Protein AF-A0A6P2SW91-F1 (afdb_monomer)

Organism: NCBI:txid2015348

Radius of gyration: 23.49 Å; Cα contacts (8 Å, |Δi|>4): 412; chains: 1; bounding box: 68×50×59 Å

Mean predicted aligned error: 17.26 Å

pLDDT: mean 72.97, std 18.3, range [27.23, 93.5]

Structure (mmCIF, N/CA/C/O backbone):
data_AF-A0A6P2SW91-F1
#
_entry.id   AF-A0A6P2SW91-F1
#
loop_
_atom_site.group_PDB
_atom_site.id
_atom_site.type_symbol
_atom_site.label_atom_id
_atom_site.label_alt_id
_atom_site.label_comp_id
_atom_site.label_asym_id
_atom_site.label_entity_id
_atom_site.label_seq_id
_atom_site.pdbx_PDB_ins_code
_atom_site.Cartn_x
_atom_site.Cartn_y
_atom_site.Cartn_z
_atom_site.occupancy
_atom_site.B_iso_or_equiv
_atom_site.auth_seq_id
_atom_site.auth_comp_id
_atom_site.auth_asym_id
_atom_site.auth_atom_id
_atom_site.pdbx_PDB_model_num
ATOM 1 N N . MET A 1 1 ? -42.678 -14.275 6.072 1.00 36.56 1 MET A N 1
ATOM 2 C CA . MET A 1 1 ? -41.296 -14.450 6.562 1.00 36.56 1 MET A CA 1
ATOM 3 C C . MET A 1 1 ? -40.384 -14.334 5.355 1.00 36.56 1 MET A C 1
ATOM 5 O O . MET A 1 1 ? -40.221 -15.310 4.640 1.00 36.56 1 MET A O 1
ATOM 9 N N . SER A 1 2 ? -39.896 -13.128 5.069 1.00 31.86 2 SER A N 1
ATOM 10 C CA . SER A 1 2 ? -38.911 -12.910 4.008 1.00 31.86 2 SER A CA 1
ATOM 11 C C . SER A 1 2 ? -37.559 -12.765 4.680 1.00 31.86 2 SER A C 1
ATOM 13 O O . SER A 1 2 ? -37.344 -11.809 5.422 1.00 31.86 2 SER A O 1
ATOM 15 N N . GLN A 1 3 ? -36.685 -13.748 4.481 1.00 30.50 3 GLN A N 1
ATOM 16 C CA . GLN A 1 3 ? -35.280 -13.603 4.824 1.00 30.50 3 GLN A CA 1
ATOM 17 C C . GLN A 1 3 ? -34.679 -12.602 3.836 1.00 30.50 3 GLN A C 1
ATOM 19 O O . GLN A 1 3 ? -34.514 -12.907 2.658 1.00 30.50 3 GLN A O 1
ATOM 24 N N . SER A 1 4 ? -34.403 -11.388 4.312 1.00 29.39 4 SER A N 1
ATOM 25 C CA . SER A 1 4 ? -33.481 -10.483 3.636 1.00 29.39 4 SER A CA 1
ATOM 26 C C . SER A 1 4 ? -32.100 -11.120 3.690 1.00 29.39 4 SER A C 1
ATOM 28 O O . SER A 1 4 ? -31.481 -11.177 4.751 1.00 29.39 4 SER A O 1
ATOM 30 N N . SER A 1 5 ? -31.621 -11.611 2.552 1.00 32.12 5 SER A N 1
ATOM 31 C CA . SER A 1 5 ? -30.209 -11.907 2.356 1.00 32.12 5 SER A CA 1
ATOM 32 C C . SER A 1 5 ? -29.442 -10.588 2.434 1.00 32.12 5 SER A C 1
ATOM 34 O O . SER A 1 5 ? -29.395 -9.822 1.470 1.00 32.12 5 SER A O 1
ATOM 36 N N . VAL A 1 6 ? -28.887 -10.300 3.609 1.00 30.97 6 VAL A N 1
ATOM 37 C CA . VAL A 1 6 ? -27.869 -9.268 3.780 1.00 30.97 6 VAL A CA 1
ATOM 38 C C . VAL A 1 6 ? -26.680 -9.696 2.925 1.00 30.97 6 VAL A C 1
ATOM 40 O O . VAL A 1 6 ? -26.001 -10.673 3.230 1.00 30.97 6 VAL A O 1
ATOM 43 N N . VAL A 1 7 ? -26.466 -9.007 1.808 1.00 27.94 7 VAL A N 1
ATOM 44 C CA . VAL A 1 7 ? -25.229 -9.129 1.037 1.00 27.94 7 VAL A CA 1
ATOM 45 C C . VAL A 1 7 ? -24.134 -8.513 1.903 1.00 27.94 7 VAL A C 1
ATOM 47 O O . VAL A 1 7 ? -24.034 -7.291 2.001 1.00 27.94 7 VAL A O 1
ATOM 50 N N . SER A 1 8 ? -23.364 -9.363 2.584 1.00 32.34 8 SER A N 1
ATOM 51 C CA . SER A 1 8 ? -22.158 -8.965 3.312 1.00 32.34 8 SER A CA 1
ATOM 52 C C . SER A 1 8 ? -21.237 -8.231 2.334 1.00 32.34 8 SER A C 1
ATOM 54 O O . SER A 1 8 ? -20.830 -8.806 1.320 1.00 32.34 8 SER A O 1
ATOM 56 N N . ARG A 1 9 ? -20.974 -6.939 2.573 1.00 38.91 9 ARG A N 1
ATOM 57 C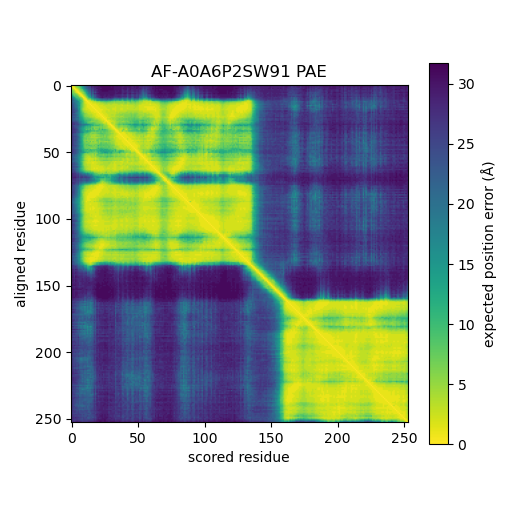 CA . ARG A 1 9 ? -19.982 -6.168 1.810 1.00 38.91 9 ARG A CA 1
ATOM 58 C C . ARG A 1 9 ? -18.636 -6.855 2.034 1.00 38.91 9 ARG A C 1
ATOM 60 O O . ARG A 1 9 ? -18.181 -6.913 3.164 1.00 38.91 9 ARG A O 1
ATOM 67 N N . ARG A 1 10 ? -18.089 -7.463 0.981 1.00 44.56 10 ARG A N 1
ATOM 68 C CA . ARG A 1 10 ? -16.881 -8.294 1.037 1.00 44.56 10 ARG A CA 1
ATOM 69 C C . ARG A 1 10 ? -15.698 -7.460 1.527 1.00 44.56 10 ARG A C 1
ATOM 71 O O . ARG A 1 10 ? -15.353 -6.477 0.877 1.00 44.56 10 ARG A O 1
ATOM 78 N N . ASP A 1 11 ? -15.100 -7.882 2.631 1.00 52.16 11 ASP A N 1
ATOM 79 C CA . ASP A 1 11 ? -13.834 -7.375 3.145 1.00 52.16 11 ASP A CA 1
ATOM 80 C C . ASP A 1 11 ? -12.739 -7.616 2.091 1.00 52.16 11 ASP A C 1
ATOM 82 O O . ASP A 1 11 ? -12.339 -8.752 1.836 1.00 52.16 11 ASP A O 1
ATOM 86 N N . VAL A 1 12 ? -12.312 -6.561 1.392 1.00 56.81 12 VAL A N 1
ATOM 87 C CA . VAL A 1 12 ? -11.097 -6.601 0.569 1.00 56.81 12 VAL A CA 1
ATOM 88 C C . VAL A 1 12 ? -9.896 -6.470 1.500 1.00 56.81 12 VAL A C 1
ATOM 90 O O . VAL A 1 12 ? -9.815 -5.521 2.276 1.00 56.81 12 VAL A O 1
ATOM 93 N N . VAL A 1 13 ? -8.976 -7.429 1.439 1.00 62.78 13 VAL A N 1
ATOM 94 C CA . VAL A 1 13 ? -7.758 -7.474 2.259 1.00 62.78 13 VAL A CA 1
ATOM 95 C C . VAL A 1 13 ? -6.522 -7.542 1.351 1.00 62.78 13 VAL A C 1
ATOM 97 O O . VAL A 1 13 ? -6.637 -7.961 0.193 1.00 62.78 13 VAL A O 1
ATOM 100 N N . PRO A 1 14 ? -5.353 -7.072 1.813 1.00 73.19 14 PRO A N 1
ATOM 101 C CA . PRO A 1 14 ? -4.150 -7.068 0.995 1.00 73.19 14 PRO A CA 1
ATOM 102 C C . PRO A 1 14 ? -3.499 -8.457 0.915 1.00 73.19 14 PRO A C 1
ATOM 104 O O . PRO A 1 14 ? -3.412 -9.187 1.903 1.00 73.19 14 PRO A O 1
ATOM 107 N N . PHE A 1 15 ? -2.984 -8.787 -0.265 1.00 78.56 15 PHE A N 1
ATOM 108 C CA . PHE A 1 15 ? -2.173 -9.971 -0.543 1.00 78.56 15 PHE A CA 1
ATOM 109 C C . PHE A 1 15 ? -0.881 -9.550 -1.236 1.00 78.56 15 PHE A C 1
ATOM 111 O O . PHE A 1 15 ? -0.885 -8.641 -2.066 1.00 78.56 15 PHE A O 1
ATOM 118 N N . ASN A 1 16 ? 0.218 -10.227 -0.930 1.00 84.12 16 ASN A N 1
ATOM 119 C CA . ASN A 1 16 ? 1.417 -10.189 -1.753 1.00 84.12 16 ASN A CA 1
ATOM 120 C C . ASN A 1 16 ? 1.229 -11.215 -2.877 1.00 84.12 16 ASN A C 1
ATOM 122 O O . ASN A 1 16 ? 1.072 -12.404 -2.605 1.00 84.12 16 ASN A O 1
ATOM 126 N N . VAL A 1 17 ? 1.191 -10.745 -4.120 1.00 88.25 17 VAL A N 1
ATOM 127 C CA . VAL A 1 17 ? 1.009 -11.566 -5.321 1.00 88.25 17 VAL A CA 1
ATOM 128 C C . VAL A 1 17 ? 2.295 -11.511 -6.131 1.00 88.25 17 VAL A C 1
ATOM 130 O O . VAL A 1 17 ? 2.709 -10.433 -6.565 1.00 88.25 17 VAL A O 1
ATOM 133 N N . THR A 1 18 ? 2.925 -12.662 -6.336 1.00 93.50 18 THR A N 1
ATOM 134 C CA . THR A 1 18 ? 4.135 -12.782 -7.151 1.00 93.50 18 THR A CA 1
ATOM 135 C C . THR A 1 18 ? 3.757 -13.137 -8.576 1.00 93.50 18 THR A C 1
ATOM 137 O O . THR A 1 18 ? 3.103 -14.148 -8.833 1.00 93.50 18 THR A O 1
ATOM 140 N N . PHE A 1 19 ? 4.180 -12.277 -9.496 1.00 92.38 19 PHE A N 1
ATOM 141 C CA . PHE A 1 19 ? 4.089 -12.478 -10.930 1.00 92.38 19 PHE A CA 1
ATOM 142 C C . PHE A 1 19 ? 5.449 -12.923 -11.445 1.00 92.38 19 PHE A C 1
ATOM 144 O O . PHE A 1 19 ? 6.454 -12.273 -11.168 1.00 92.38 19 PHE A O 1
ATOM 151 N N . GLU A 1 20 ? 5.468 -13.995 -12.220 1.00 93.50 20 GLU A N 1
ATOM 152 C CA . GLU A 1 20 ? 6.657 -14.515 -12.883 1.00 93.50 20 GLU A CA 1
ATOM 153 C C . GLU A 1 20 ? 6.501 -14.390 -14.397 1.00 93.50 20 GLU A C 1
ATOM 155 O O . GLU A 1 20 ? 5.422 -14.653 -14.937 1.00 93.50 20 GLU A O 1
ATOM 160 N N . ALA A 1 21 ? 7.575 -14.007 -15.078 1.00 92.69 21 ALA A N 1
ATOM 161 C CA . ALA A 1 21 ? 7.712 -14.123 -16.522 1.00 92.69 21 ALA A CA 1
ATOM 162 C C . ALA A 1 21 ? 9.070 -14.719 -16.887 1.00 92.69 21 ALA A C 1
ATOM 164 O O . ALA A 1 21 ? 10.068 -14.548 -16.189 1.00 92.69 21 ALA A O 1
ATOM 165 N N . THR A 1 22 ? 9.107 -15.393 -18.032 1.00 90.88 22 THR A N 1
ATOM 166 C CA . THR A 1 22 ? 10.356 -15.832 -18.653 1.00 90.88 22 THR A CA 1
ATOM 167 C C . THR A 1 22 ? 10.939 -14.713 -19.517 1.00 90.88 22 THR A C 1
ATOM 169 O O . THR A 1 22 ? 10.210 -13.985 -20.201 1.00 90.88 22 THR A O 1
ATOM 172 N N . GLY A 1 23 ? 12.263 -14.603 -19.514 1.00 89.06 23 GLY A N 1
ATOM 173 C CA . GLY A 1 23 ? 13.015 -13.761 -20.434 1.00 89.06 23 GLY A CA 1
ATOM 174 C C . GLY A 1 23 ? 14.382 -14.345 -20.771 1.00 89.06 23 GLY A C 1
ATOM 175 O O . GLY A 1 23 ? 14.733 -15.443 -20.335 1.00 89.06 23 GLY A O 1
ATOM 176 N N . PHE A 1 24 ? 15.148 -13.582 -21.543 1.00 88.94 24 PHE A N 1
ATOM 177 C CA . PHE A 1 24 ? 16.503 -13.927 -21.965 1.00 88.94 24 PHE A CA 1
ATOM 178 C C . PHE A 1 24 ? 17.455 -12.757 -21.727 1.00 88.94 24 PHE A C 1
ATOM 180 O O . PHE A 1 24 ? 17.057 -11.597 -21.862 1.00 88.94 24 PHE A O 1
ATOM 187 N N . THR A 1 25 ? 18.701 -13.068 -21.380 1.00 87.00 25 THR A N 1
ATOM 188 C CA . THR A 1 25 ? 19.778 -12.095 -21.150 1.00 87.00 25 THR A CA 1
ATOM 189 C C . THR A 1 25 ? 21.130 -12.665 -21.587 1.00 87.00 25 THR A C 1
ATOM 191 O O . THR A 1 25 ? 21.347 -13.882 -21.570 1.00 87.00 25 THR A O 1
ATOM 194 N N . ASP A 1 26 ? 22.053 -11.789 -21.977 1.00 85.38 26 ASP A N 1
ATOM 195 C CA . ASP A 1 26 ? 23.473 -12.098 -22.185 1.00 85.38 26 ASP A CA 1
ATOM 196 C C . ASP A 1 26 ? 24.359 -11.663 -20.997 1.00 85.38 26 ASP A C 1
ATOM 198 O O . ASP A 1 26 ? 25.554 -11.972 -20.957 1.00 85.38 26 ASP A O 1
ATOM 202 N N . ALA A 1 27 ? 23.768 -10.992 -20.005 1.00 82.38 27 ALA A N 1
ATOM 203 C CA . ALA A 1 27 ? 24.415 -10.533 -18.785 1.00 82.38 27 ALA A CA 1
ATOM 204 C C . ALA A 1 27 ? 24.213 -11.514 -17.618 1.00 82.38 27 ALA A C 1
ATOM 206 O O . ALA A 1 27 ? 23.277 -12.309 -17.589 1.00 82.38 27 ALA A O 1
ATOM 207 N N . ASP A 1 28 ? 25.110 -11.461 -16.629 1.00 80.56 28 ASP A N 1
ATOM 208 C CA . ASP A 1 28 ? 24.924 -12.149 -15.345 1.00 80.56 28 ASP A CA 1
ATOM 209 C C . ASP A 1 28 ? 24.092 -11.256 -14.419 1.00 80.56 28 ASP A C 1
ATOM 211 O O . ASP A 1 28 ? 24.556 -10.199 -13.980 1.00 80.56 28 ASP A O 1
ATOM 215 N N . LEU A 1 29 ? 22.840 -11.658 -14.195 1.00 78.56 29 LEU A N 1
ATOM 216 C CA . LEU A 1 29 ? 21.855 -10.907 -13.411 1.00 78.56 29 LEU A CA 1
ATOM 217 C C . LEU A 1 29 ? 21.390 -11.674 -12.165 1.00 78.56 29 LEU A C 1
ATOM 219 O O . LEU A 1 29 ? 20.499 -11.194 -11.473 1.00 78.56 29 LEU A O 1
ATOM 223 N N . CYS A 1 30 ? 22.005 -12.815 -11.831 1.00 68.19 30 CYS A N 1
ATOM 224 C CA . CYS A 1 30 ? 21.609 -13.667 -10.696 1.00 68.19 30 CYS A CA 1
ATOM 225 C C . CYS A 1 30 ? 21.677 -12.979 -9.324 1.00 68.19 30 CYS A C 1
ATOM 227 O O . CYS A 1 30 ? 21.120 -13.473 -8.348 1.00 68.19 30 CYS A O 1
ATOM 229 N N . THR A 1 31 ? 22.386 -11.855 -9.223 1.00 68.00 31 THR A N 1
ATOM 230 C CA . THR A 1 31 ? 22.499 -11.048 -7.999 1.00 68.00 31 THR A CA 1
ATOM 231 C C . THR A 1 31 ? 21.613 -9.805 -8.017 1.00 68.00 31 THR A C 1
ATOM 233 O O . THR A 1 31 ? 21.648 -9.019 -7.070 1.00 68.00 31 THR A O 1
ATOM 236 N N . ARG A 1 32 ? 20.839 -9.588 -9.089 1.00 74.75 32 ARG A N 1
ATOM 237 C CA . ARG A 1 32 ? 19.958 -8.428 -9.221 1.00 74.75 32 ARG A CA 1
ATOM 238 C C . ARG A 1 32 ? 18.632 -8.698 -8.529 1.00 74.75 32 ARG A C 1
ATOM 240 O O . ARG A 1 32 ? 17.798 -9.476 -8.991 1.00 74.75 32 ARG A O 1
ATOM 247 N N . GLU A 1 33 ? 18.454 -7.986 -7.431 1.00 79.19 33 GLU A N 1
ATOM 248 C CA . GLU A 1 33 ? 17.222 -7.916 -6.669 1.00 79.19 33 GLU A CA 1
ATOM 249 C C . GLU A 1 33 ? 16.757 -6.460 -6.633 1.00 79.19 33 GLU A C 1
ATOM 251 O O . GLU A 1 33 ? 17.558 -5.548 -6.441 1.00 79.19 33 GLU A O 1
ATOM 256 N N . PHE A 1 34 ? 15.457 -6.253 -6.808 1.00 76.38 34 PHE A N 1
ATOM 257 C CA . PHE A 1 34 ? 14.774 -5.015 -6.467 1.00 76.38 34 PHE A CA 1
ATOM 258 C C . PHE A 1 34 ? 14.500 -5.038 -4.969 1.00 76.38 34 PHE A C 1
ATOM 260 O O . PHE A 1 34 ? 13.433 -5.475 -4.521 1.00 76.38 34 PHE A O 1
ATOM 267 N N . ALA A 1 35 ? 15.524 -4.660 -4.209 1.00 71.75 35 ALA A N 1
ATOM 268 C CA . ALA A 1 35 ? 15.509 -4.712 -2.757 1.00 71.75 35 ALA A CA 1
ATOM 269 C C . ALA A 1 35 ? 14.442 -3.774 -2.169 1.00 71.75 35 ALA A C 1
ATOM 271 O O . ALA A 1 35 ? 14.018 -2.812 -2.812 1.00 71.75 35 ALA A O 1
ATOM 272 N N . ASP A 1 36 ? 14.051 -4.023 -0.919 1.00 63.16 36 ASP A N 1
ATOM 273 C CA . ASP A 1 36 ? 12.966 -3.317 -0.225 1.00 63.16 36 ASP A CA 1
ATOM 274 C C . ASP A 1 36 ? 13.049 -1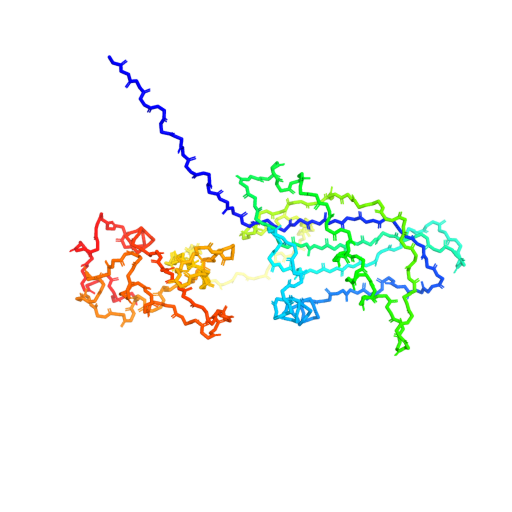.781 -0.328 1.00 63.16 36 ASP A C 1
ATOM 276 O O . ASP A 1 36 ? 12.035 -1.112 -0.533 1.00 63.16 36 ASP A O 1
ATOM 280 N N . ASP A 1 37 ? 14.252 -1.205 -0.230 1.00 64.56 37 ASP A N 1
ATOM 281 C CA . ASP A 1 37 ? 14.460 0.245 -0.321 1.00 64.56 37 ASP A CA 1
ATOM 282 C C . ASP A 1 37 ? 14.240 0.798 -1.737 1.00 64.56 37 ASP A C 1
ATOM 284 O O . ASP A 1 37 ? 13.627 1.858 -1.898 1.00 64.56 37 ASP A O 1
ATOM 288 N N . GLU A 1 38 ? 14.688 0.074 -2.765 1.00 71.31 38 GLU A N 1
ATOM 289 C CA . GLU A 1 38 ? 14.469 0.436 -4.170 1.00 71.31 38 GLU A CA 1
ATOM 290 C C . GLU A 1 38 ? 12.995 0.258 -4.553 1.00 71.31 38 GLU A C 1
ATOM 292 O O . GLU A 1 38 ? 12.403 1.135 -5.188 1.00 71.31 38 GLU A O 1
ATOM 297 N N . ALA A 1 39 ? 12.367 -0.825 -4.086 1.00 68.06 39 ALA A N 1
ATOM 298 C CA . ALA A 1 39 ? 10.944 -1.090 -4.264 1.00 68.06 39 ALA A CA 1
ATOM 299 C C . ALA A 1 39 ? 10.068 -0.024 -3.602 1.00 68.06 39 ALA A C 1
ATOM 301 O O . ALA A 1 39 ? 9.077 0.428 -4.193 1.00 68.06 39 ALA A O 1
ATOM 302 N N . ARG A 1 40 ? 10.456 0.429 -2.406 1.00 67.31 40 ARG A N 1
ATOM 303 C CA . ARG A 1 40 ? 9.807 1.541 -1.710 1.00 67.31 40 ARG A CA 1
ATOM 304 C C . ARG A 1 40 ? 9.959 2.846 -2.484 1.00 67.31 40 ARG A C 1
ATOM 306 O O . ARG A 1 40 ? 8.942 3.459 -2.791 1.00 67.31 40 ARG A O 1
ATOM 313 N N . GLY A 1 41 ? 11.179 3.234 -2.859 1.00 65.75 41 GLY A N 1
ATOM 314 C CA . GLY A 1 41 ? 11.419 4.477 -3.602 1.00 65.75 41 GLY A CA 1
ATOM 315 C C . GLY A 1 41 ? 10.693 4.511 -4.951 1.00 65.75 41 GLY A C 1
ATOM 316 O O . GLY A 1 41 ? 10.072 5.511 -5.309 1.00 65.75 41 GLY A O 1
ATOM 317 N N . PHE A 1 42 ? 10.678 3.391 -5.677 1.00 76.06 42 PHE A N 1
ATOM 318 C CA . PHE A 1 42 ? 9.897 3.259 -6.907 1.00 76.06 42 PHE A CA 1
ATOM 319 C C . PHE A 1 42 ? 8.397 3.400 -6.650 1.00 76.06 42 PHE A C 1
ATOM 321 O O . PHE A 1 42 ? 7.702 4.082 -7.404 1.00 76.06 42 PHE A O 1
ATOM 328 N N . SER A 1 43 ? 7.891 2.771 -5.587 1.00 67.69 43 SER A N 1
ATOM 329 C CA . SER A 1 43 ? 6.479 2.862 -5.218 1.00 67.69 43 SER A CA 1
ATOM 330 C C . SER A 1 43 ? 6.088 4.290 -4.839 1.00 67.69 43 SER A C 1
ATOM 332 O O . SER A 1 43 ? 5.048 4.760 -5.284 1.00 67.69 43 SER A O 1
ATOM 334 N N . GLU A 1 44 ? 6.926 5.017 -4.101 1.00 65.00 44 GLU A N 1
ATOM 335 C CA . GLU A 1 44 ? 6.693 6.426 -3.752 1.00 65.00 44 GLU A CA 1
ATOM 336 C C . GLU A 1 44 ? 6.592 7.318 -5.000 1.00 65.00 44 GLU A C 1
ATOM 338 O O . GLU A 1 44 ? 5.659 8.119 -5.126 1.00 65.00 44 GLU A O 1
ATOM 343 N N . VAL A 1 45 ? 7.502 7.141 -5.966 1.00 63.69 45 VAL A N 1
ATOM 344 C CA . VAL A 1 45 ? 7.467 7.868 -7.247 1.00 63.69 45 VAL A CA 1
ATOM 345 C C . VAL A 1 45 ? 6.223 7.493 -8.054 1.00 63.69 45 VAL A C 1
ATOM 347 O O . VAL A 1 45 ? 5.473 8.373 -8.475 1.00 63.69 45 VAL A O 1
ATOM 350 N N . ALA A 1 46 ? 5.945 6.199 -8.226 1.00 61.59 46 ALA A N 1
ATOM 351 C CA . ALA A 1 46 ? 4.797 5.728 -8.997 1.00 61.59 46 ALA A CA 1
ATOM 352 C C . ALA A 1 46 ? 3.449 6.126 -8.365 1.00 61.59 46 ALA A C 1
ATOM 354 O O . ALA A 1 46 ? 2.496 6.401 -9.096 1.00 61.59 46 ALA A O 1
ATOM 355 N N . MET A 1 47 ? 3.360 6.206 -7.032 1.00 59.34 47 MET A N 1
ATOM 356 C CA . MET A 1 47 ? 2.196 6.756 -6.326 1.00 59.34 47 MET A CA 1
ATOM 357 C C . MET A 1 47 ? 2.053 8.259 -6.573 1.00 59.34 47 MET A C 1
ATOM 359 O O . MET A 1 47 ? 0.967 8.708 -6.937 1.00 59.34 47 MET A O 1
ATOM 363 N N . THR A 1 48 ? 3.140 9.024 -6.430 1.00 57.22 48 THR A N 1
ATOM 364 C CA . THR A 1 48 ? 3.147 10.483 -6.657 1.00 57.22 48 THR A CA 1
ATOM 365 C C . THR A 1 48 ? 2.714 10.829 -8.081 1.00 57.22 48 THR A C 1
ATOM 367 O O . THR A 1 48 ? 1.984 11.794 -8.305 1.00 57.22 48 THR A O 1
ATOM 370 N N . GLU A 1 49 ? 3.125 10.015 -9.051 1.00 66.06 49 GLU A N 1
ATOM 371 C CA . GLU A 1 49 ? 2.803 10.191 -10.467 1.00 66.06 49 GLU A CA 1
ATOM 372 C C . GLU A 1 49 ? 1.460 9.555 -10.880 1.00 66.06 49 GLU A C 1
ATOM 374 O O . GLU A 1 49 ? 1.062 9.679 -12.039 1.00 66.06 49 GLU A O 1
ATOM 379 N N . GLY A 1 50 ? 0.745 8.879 -9.969 1.00 57.12 50 GLY A N 1
ATOM 380 C CA . GLY A 1 50 ? -0.545 8.236 -10.255 1.00 57.12 50 GLY A CA 1
ATOM 381 C C . GLY A 1 50 ? -0.456 7.076 -11.255 1.00 57.12 50 GLY A C 1
ATOM 382 O O . GLY A 1 50 ? -1.380 6.851 -12.034 1.00 57.12 50 GLY A O 1
ATOM 383 N N . GLN A 1 51 ? 0.667 6.360 -11.276 1.00 66.75 51 GLN A N 1
ATOM 384 C CA . GLN A 1 51 ? 0.988 5.347 -12.287 1.00 66.75 51 GLN A CA 1
ATOM 385 C C . GLN A 1 51 ? 0.635 3.911 -11.879 1.00 66.75 51 GLN A C 1
ATOM 387 O O . GLN A 1 51 ? 0.807 2.994 -12.688 1.00 66.75 51 GLN A O 1
ATOM 392 N N . PHE A 1 52 ? 0.142 3.688 -10.656 1.00 67.50 52 PHE A N 1
ATOM 393 C CA . PHE A 1 52 ? -0.318 2.365 -10.240 1.00 67.50 52 PHE A CA 1
ATOM 394 C C . PHE A 1 52 ? -1.684 2.022 -10.855 1.00 67.50 52 PHE A C 1
ATOM 396 O O . PHE A 1 52 ? -2.628 2.809 -10.755 1.00 67.50 52 PHE A O 1
ATOM 403 N N . PRO A 1 53 ? -1.827 0.834 -11.471 1.00 67.00 53 PRO A N 1
ATOM 404 C CA . PRO A 1 53 ? -3.128 0.321 -11.878 1.00 67.00 53 PRO A CA 1
ATOM 405 C C . PRO A 1 53 ? -4.051 0.115 -10.674 1.00 67.00 53 PRO A C 1
ATOM 407 O O . PRO A 1 53 ? -3.595 -0.210 -9.577 1.00 67.00 53 PRO A O 1
ATOM 410 N N . ALA A 1 54 ? -5.361 0.237 -10.898 1.00 64.94 54 ALA A N 1
ATOM 411 C CA . ALA A 1 54 ? -6.364 0.031 -9.857 1.00 64.94 54 ALA A CA 1
ATOM 412 C C . ALA A 1 54 ? -6.191 -1.334 -9.160 1.00 64.94 54 ALA A C 1
ATOM 414 O O . ALA A 1 54 ? -6.022 -2.363 -9.817 1.00 64.94 54 ALA A O 1
ATOM 415 N N . GLY A 1 55 ? -6.243 -1.332 -7.827 1.00 65.44 55 GLY A N 1
ATOM 416 C CA . GLY A 1 55 ? -6.078 -2.526 -6.994 1.00 65.44 55 GLY A CA 1
ATOM 417 C C . GLY A 1 55 ? -4.630 -2.904 -6.658 1.00 65.44 55 GLY A C 1
ATOM 418 O O . GLY A 1 55 ? -4.443 -3.745 -5.780 1.00 65.44 55 GLY A O 1
ATOM 419 N N . ILE A 1 56 ? -3.622 -2.282 -7.284 1.00 72.56 56 ILE A N 1
ATOM 420 C CA . ILE A 1 56 ? -2.207 -2.441 -6.919 1.00 72.56 56 ILE A CA 1
ATOM 421 C C . ILE A 1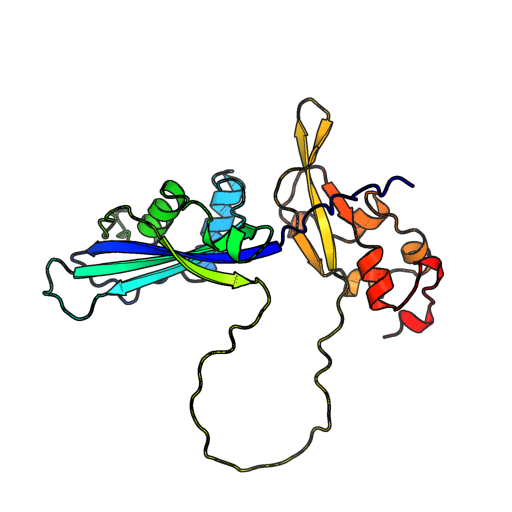 56 ? -1.822 -1.359 -5.907 1.00 72.56 56 ILE A C 1
ATOM 423 O O . ILE A 1 56 ? -2.021 -0.174 -6.157 1.00 72.56 56 ILE A O 1
ATOM 427 N N . LEU A 1 57 ? -1.264 -1.771 -4.770 1.00 66.31 57 LEU A N 1
ATOM 428 C CA . LEU A 1 57 ? -0.844 -0.877 -3.692 1.00 66.31 57 LEU A CA 1
ATOM 429 C C . LEU A 1 57 ? 0.612 -0.449 -3.820 1.00 66.31 57 LEU A C 1
ATOM 431 O O . LEU A 1 57 ? 0.924 0.725 -3.680 1.00 66.31 57 LEU A O 1
ATOM 435 N N . SER A 1 58 ? 1.512 -1.408 -4.014 1.00 74.12 58 SER A N 1
ATOM 436 C CA . SER A 1 58 ? 2.947 -1.145 -4.023 1.00 74.12 58 SER A CA 1
ATOM 437 C C . SER A 1 58 ? 3.706 -2.271 -4.707 1.00 74.12 58 SER A C 1
ATOM 439 O O . SER A 1 58 ? 3.214 -3.399 -4.829 1.00 74.12 58 SER A O 1
ATOM 441 N N . VAL A 1 59 ? 4.940 -1.972 -5.098 1.00 81.94 59 VAL A N 1
ATOM 442 C CA . VAL A 1 59 ? 5.949 -2.996 -5.362 1.00 81.94 59 VAL A CA 1
ATOM 443 C C . VAL A 1 59 ? 6.517 -3.434 -4.014 1.00 81.94 59 VAL A C 1
ATOM 445 O O . VAL A 1 59 ? 6.794 -2.594 -3.162 1.00 81.94 59 VAL A O 1
ATOM 448 N N . VAL A 1 60 ? 6.618 -4.742 -3.785 1.00 79.38 60 VAL A N 1
ATOM 449 C CA . VAL A 1 60 ? 7.172 -5.302 -2.542 1.00 79.38 60 VAL A CA 1
ATOM 450 C C . VAL A 1 60 ? 8.634 -5.670 -2.745 1.00 79.38 60 VAL A C 1
ATOM 452 O O . VAL A 1 60 ? 9.475 -5.237 -1.977 1.00 79.38 60 VAL A O 1
ATOM 455 N N . ARG A 1 61 ? 8.914 -6.458 -3.786 1.00 83.88 61 ARG A N 1
ATOM 456 C CA . ARG A 1 61 ? 10.256 -6.914 -4.167 1.00 83.88 61 ARG A CA 1
ATOM 457 C C . ARG A 1 61 ? 10.247 -7.419 -5.603 1.00 83.88 61 ARG A C 1
ATOM 459 O O . ARG A 1 61 ? 9.177 -7.715 -6.147 1.00 83.88 61 ARG A O 1
ATOM 466 N N . GLY A 1 62 ? 11.419 -7.606 -6.184 1.00 88.12 62 GLY A N 1
ATOM 467 C CA . GLY A 1 62 ? 11.587 -8.299 -7.456 1.00 88.12 62 GLY A CA 1
ATOM 468 C C . GLY A 1 62 ? 12.949 -8.969 -7.530 1.00 88.12 62 GLY A C 1
ATOM 469 O O . GLY A 1 62 ? 13.883 -8.511 -6.888 1.00 88.12 62 GLY A O 1
ATOM 470 N N . TRP A 1 63 ? 13.069 -10.063 -8.267 1.00 89.31 63 TRP A N 1
ATOM 471 C CA . TRP A 1 63 ? 14.343 -10.758 -8.437 1.00 89.31 63 TRP A CA 1
ATOM 472 C C . TRP A 1 63 ? 14.416 -11.444 -9.793 1.00 89.31 63 TRP A C 1
ATOM 474 O O . TRP A 1 63 ? 13.395 -11.779 -10.403 1.00 89.31 63 TRP A O 1
ATOM 484 N N . ILE A 1 64 ? 15.645 -11.655 -10.252 1.00 88.56 64 ILE A N 1
ATOM 485 C CA . ILE A 1 64 ? 15.952 -12.387 -11.476 1.00 88.56 64 ILE A CA 1
ATOM 486 C C . ILE A 1 64 ? 16.741 -13.633 -11.082 1.00 88.56 64 ILE A C 1
ATOM 488 O O . ILE A 1 64 ? 17.738 -13.548 -10.372 1.00 88.56 64 ILE A O 1
ATOM 492 N N . SER A 1 65 ? 16.286 -14.794 -11.541 1.00 86.44 65 SER A N 1
ATOM 493 C CA . SER A 1 65 ? 16.983 -16.071 -11.356 1.00 86.44 65 SER A CA 1
ATOM 494 C C . SER A 1 65 ? 17.271 -16.709 -12.709 1.00 86.44 65 SER A C 1
ATOM 496 O O . SER A 1 65 ? 16.456 -16.610 -13.625 1.00 86.44 65 SER A O 1
ATOM 498 N N . GLU A 1 66 ? 18.437 -17.329 -12.860 1.00 82.38 66 GLU A N 1
ATOM 499 C CA . GLU A 1 66 ? 18.789 -18.067 -14.074 1.00 82.38 66 GLU A CA 1
ATOM 500 C C . GLU A 1 66 ? 18.259 -19.504 -14.024 1.00 82.38 66 GLU A C 1
ATOM 502 O O . GLU A 1 66 ? 18.138 -20.119 -12.965 1.00 82.38 66 GLU A O 1
ATOM 507 N N . ASP A 1 67 ? 17.948 -20.049 -15.197 1.00 76.19 67 ASP A N 1
ATOM 508 C CA . ASP A 1 67 ? 17.767 -21.485 -15.385 1.00 76.19 67 ASP A CA 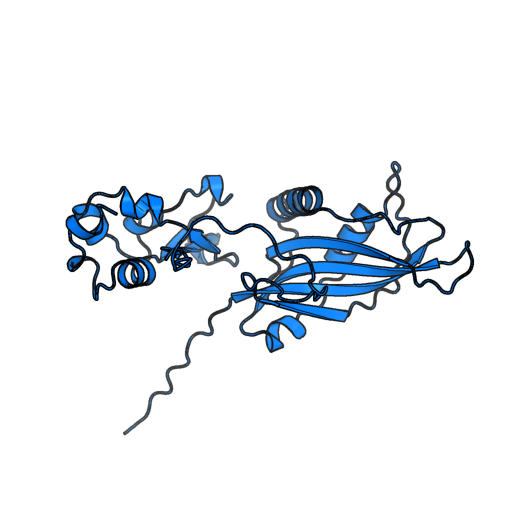1
ATOM 509 C C . ASP A 1 67 ? 19.160 -22.128 -15.542 1.00 76.19 67 ASP A C 1
ATOM 511 O O . ASP A 1 67 ? 19.827 -21.921 -16.562 1.00 76.19 67 ASP A O 1
ATOM 515 N N . ASP A 1 68 ? 19.601 -22.901 -14.539 1.00 65.62 68 ASP A N 1
ATOM 516 C CA . ASP A 1 68 ? 20.958 -23.470 -14.357 1.00 65.62 68 ASP A CA 1
ATOM 517 C C . ASP A 1 68 ? 21.489 -24.348 -15.524 1.00 65.62 68 ASP A C 1
ATOM 519 O O . ASP A 1 68 ? 22.584 -24.915 -15.459 1.00 65.62 68 ASP A O 1
ATOM 523 N N . ALA A 1 69 ? 20.727 -24.508 -16.609 1.00 59.53 69 ALA A N 1
ATOM 524 C CA . ALA A 1 69 ? 20.969 -25.482 -17.668 1.00 59.53 69 ALA A CA 1
ATOM 525 C C . ALA A 1 69 ? 21.551 -24.924 -18.988 1.00 59.53 69 ALA A C 1
ATOM 527 O O . ALA A 1 69 ? 21.648 -25.687 -19.957 1.00 59.53 69 ALA A O 1
ATOM 528 N N . GLN A 1 70 ? 21.926 -23.638 -19.097 1.00 59.94 70 GLN A N 1
ATOM 529 C CA . GLN A 1 70 ? 22.160 -23.009 -20.416 1.00 59.94 70 GLN A CA 1
ATOM 530 C C . GLN A 1 70 ? 23.535 -22.353 -20.652 1.00 59.94 70 GLN A C 1
ATOM 532 O O . GLN A 1 70 ? 24.314 -22.069 -19.746 1.00 59.94 70 GLN A O 1
ATOM 537 N N . LYS A 1 71 ? 23.872 -22.186 -21.943 1.00 60.00 71 LYS A N 1
ATOM 538 C CA . LYS A 1 71 ? 25.152 -21.635 -22.426 1.00 60.00 71 LYS A CA 1
ATOM 539 C C . LYS A 1 71 ? 25.240 -20.117 -22.168 1.00 60.00 71 LYS A C 1
ATOM 541 O O . LYS A 1 71 ? 24.209 -19.460 -22.120 1.00 60.00 71 LYS A O 1
ATOM 546 N N . PRO A 1 72 ? 26.452 -19.527 -22.109 1.00 60.62 72 PRO A N 1
ATOM 547 C CA . PRO A 1 72 ? 26.660 -18.149 -21.643 1.00 60.62 72 PRO A CA 1
ATOM 548 C C . PRO A 1 72 ? 26.027 -17.021 -22.473 1.00 60.62 72 PRO A C 1
ATOM 550 O O . PRO A 1 72 ? 26.091 -15.881 -22.042 1.00 60.62 72 PRO A O 1
ATOM 553 N N . THR A 1 73 ? 25.505 -17.296 -23.670 1.00 63.91 73 THR A N 1
ATOM 554 C CA . THR A 1 73 ? 25.139 -16.262 -24.658 1.00 63.91 73 THR A CA 1
ATOM 555 C C . THR A 1 73 ? 23.645 -16.201 -24.981 1.00 63.91 73 THR A C 1
ATOM 557 O O . THR A 1 73 ? 23.289 -15.612 -25.993 1.00 63.91 73 THR A O 1
ATOM 560 N N . ASP A 1 74 ? 22.794 -16.854 -24.190 1.00 70.31 74 ASP A N 1
ATOM 561 C CA . ASP A 1 74 ? 21.329 -16.778 -24.304 1.00 70.31 74 ASP A CA 1
ATOM 562 C C . ASP A 1 74 ? 20.711 -17.374 -23.031 1.00 70.31 74 ASP A C 1
ATOM 564 O O . ASP A 1 74 ? 20.146 -18.472 -23.026 1.00 70.31 74 ASP A O 1
ATOM 568 N N . ARG A 1 75 ? 20.984 -16.738 -21.887 1.00 82.94 75 ARG A N 1
ATOM 569 C CA . ARG A 1 75 ? 20.586 -17.285 -20.591 1.00 82.94 75 ARG A CA 1
ATOM 570 C C . ARG A 1 75 ? 19.104 -17.051 -20.403 1.00 82.94 75 ARG A C 1
ATOM 572 O O . ARG A 1 75 ? 18.648 -15.910 -20.335 1.00 82.94 75 ARG A O 1
ATOM 579 N N . LYS A 1 76 ? 18.358 -18.144 -20.292 1.00 87.31 76 LYS A N 1
ATOM 580 C CA . LYS A 1 76 ? 16.966 -18.086 -19.874 1.00 87.31 76 LYS A CA 1
ATOM 581 C C . LYS A 1 76 ? 16.907 -17.672 -18.406 1.00 87.31 76 LYS A C 1
ATOM 583 O O . LYS A 1 76 ? 17.551 -18.292 -17.560 1.00 87.31 76 LYS A O 1
ATOM 588 N N . VAL A 1 77 ? 16.111 -16.651 -18.124 1.00 87.69 77 VAL A N 1
ATOM 589 C CA . VAL A 1 77 ? 15.872 -16.139 -16.777 1.00 87.69 77 VAL A CA 1
ATOM 590 C C . VAL A 1 77 ? 14.393 -16.191 -16.426 1.00 87.69 77 VAL A C 1
ATOM 592 O O . VAL A 1 77 ? 13.525 -15.998 -17.283 1.00 87.69 77 VAL A O 1
ATOM 595 N N . PHE A 1 78 ? 14.118 -16.417 -15.148 1.00 89.25 78 PHE A N 1
ATOM 596 C CA . PHE A 1 78 ? 12.818 -16.207 -14.530 1.00 89.25 78 PHE A CA 1
ATOM 597 C C . PHE A 1 78 ? 12.860 -14.891 -13.768 1.00 89.25 78 PHE A C 1
ATOM 599 O O . PHE A 1 78 ? 13.685 -14.703 -12.868 1.00 89.25 78 PHE A O 1
ATOM 606 N N . VAL A 1 79 ? 11.984 -13.974 -14.162 1.00 90.62 79 VAL A N 1
ATOM 607 C CA . VAL A 1 79 ? 11.842 -12.665 -13.539 1.00 90.62 79 VAL A CA 1
ATOM 608 C C . VAL A 1 79 ? 10.589 -12.670 -12.693 1.00 90.62 79 VAL A C 1
ATOM 610 O O . VAL A 1 79 ? 9.484 -12.834 -13.212 1.00 90.62 79 VAL A O 1
ATOM 613 N N . CYS A 1 80 ? 10.767 -12.453 -11.399 1.00 91.56 80 CYS A N 1
ATOM 614 C CA . CYS A 1 80 ? 9.693 -12.440 -10.426 1.00 91.56 80 CYS A CA 1
ATOM 615 C C . CYS A 1 80 ? 9.518 -11.034 -9.869 1.00 91.56 80 CYS A C 1
ATOM 617 O O . CYS A 1 80 ? 10.480 -10.390 -9.460 1.00 91.56 80 CYS A O 1
ATOM 619 N N . VAL A 1 81 ? 8.278 -10.563 -9.809 1.00 90.75 81 VAL A N 1
ATOM 620 C CA . VAL A 1 81 ? 7.917 -9.288 -9.189 1.00 90.75 81 VAL A CA 1
ATOM 621 C C . VAL A 1 81 ? 6.745 -9.528 -8.259 1.00 90.75 81 VAL A C 1
ATOM 623 O O . VAL A 1 81 ? 5.694 -10.021 -8.666 1.00 90.75 81 VAL A O 1
ATOM 626 N N . THR A 1 82 ? 6.915 -9.167 -6.993 1.00 91.38 82 THR A N 1
ATOM 627 C CA . THR A 1 82 ? 5.853 -9.248 -5.993 1.00 91.38 82 THR A CA 1
ATOM 628 C C . THR A 1 82 ? 5.195 -7.888 -5.849 1.00 91.38 82 THR A C 1
ATOM 630 O O . THR A 1 82 ? 5.839 -6.912 -5.460 1.00 91.38 82 THR A O 1
ATOM 633 N N . LEU A 1 83 ? 3.900 -7.829 -6.145 1.00 86.00 83 LEU A N 1
ATOM 634 C CA . LEU A 1 83 ? 3.070 -6.649 -5.940 1.00 86.00 83 LEU A CA 1
ATOM 635 C C . LEU A 1 83 ? 2.137 -6.883 -4.761 1.00 86.00 83 LEU A C 1
ATOM 637 O O . LEU A 1 83 ? 1.629 -7.988 -4.564 1.00 86.00 83 LEU A O 1
ATOM 641 N N . ARG A 1 84 ? 1.858 -5.829 -4.002 1.00 83.50 84 ARG A N 1
ATOM 642 C CA . ARG A 1 84 ? 0.783 -5.864 -3.016 1.00 83.50 84 ARG A CA 1
ATOM 643 C C . ARG A 1 84 ? -0.531 -5.490 -3.694 1.00 83.50 84 ARG A C 1
ATOM 645 O O . ARG A 1 84 ? -0.602 -4.454 -4.350 1.00 83.50 84 ARG A O 1
ATOM 652 N N . VAL A 1 85 ? -1.555 -6.326 -3.544 1.00 78.56 85 VAL A N 1
ATOM 653 C CA . VAL A 1 85 ? -2.836 -6.227 -4.264 1.00 78.56 85 VAL A CA 1
ATOM 654 C C . VAL A 1 85 ? -4.010 -6.351 -3.298 1.00 78.56 85 VAL A C 1
ATOM 656 O O . VAL A 1 85 ? -3.970 -7.175 -2.385 1.00 78.56 85 VAL A O 1
ATOM 659 N N . TYR A 1 86 ? -5.080 -5.584 -3.515 1.00 75.06 86 TYR A N 1
ATOM 660 C CA . TYR A 1 86 ? -6.351 -5.799 -2.820 1.00 75.06 86 TYR A CA 1
ATOM 661 C C . TYR A 1 86 ? -7.182 -6.902 -3.471 1.00 75.06 86 TYR A C 1
ATOM 663 O O . TYR A 1 86 ? -7.507 -6.834 -4.656 1.00 75.06 86 TYR A O 1
ATOM 671 N N . ALA A 1 87 ? -7.616 -7.879 -2.675 1.00 69.00 87 ALA A N 1
ATOM 672 C CA . ALA A 1 87 ? -8.558 -8.898 -3.122 1.00 69.00 87 ALA A CA 1
ATOM 673 C C . ALA A 1 87 ? -9.523 -9.312 -2.006 1.00 69.00 87 ALA A C 1
ATOM 675 O O . ALA A 1 87 ? -9.241 -9.173 -0.822 1.00 69.00 87 ALA A O 1
ATOM 676 N N . THR A 1 88 ? -10.682 -9.859 -2.374 1.00 75.56 88 THR A N 1
ATOM 677 C CA . THR A 1 88 ? -11.677 -10.350 -1.399 1.00 75.56 88 THR A CA 1
ATOM 678 C C . THR A 1 88 ? -11.355 -11.739 -0.844 1.00 75.56 88 THR A C 1
ATOM 680 O O . THR A 1 88 ? -12.070 -12.235 0.019 1.00 75.56 88 THR A O 1
ATOM 683 N N . SER A 1 89 ? -10.359 -12.423 -1.413 1.00 75.19 89 SER A N 1
ATOM 684 C CA . SER A 1 89 ? -9.907 -13.756 -1.009 1.00 75.19 89 SER A CA 1
ATOM 685 C C . SER A 1 89 ? -8.582 -14.103 -1.699 1.00 75.19 89 SER A C 1
ATOM 687 O O . SER A 1 89 ? -8.224 -13.469 -2.695 1.00 75.19 89 SER A O 1
ATOM 689 N N . VAL A 1 90 ? -7.914 -15.164 -1.237 1.00 76.06 90 VAL A N 1
ATOM 690 C CA . VAL A 1 90 ? -6.736 -15.746 -1.908 1.00 76.06 90 VAL A CA 1
ATOM 691 C C . VAL A 1 90 ? -7.055 -16.165 -3.354 1.00 76.06 90 VAL A C 1
ATOM 693 O O . VAL A 1 90 ? -6.260 -15.901 -4.249 1.00 76.06 90 VAL A O 1
ATOM 696 N N . ASP A 1 91 ? -8.231 -16.757 -3.618 1.00 78.31 91 ASP A N 1
ATOM 697 C CA . ASP A 1 91 ? -8.647 -17.160 -4.980 1.00 78.31 91 ASP A CA 1
ATOM 698 C C . ASP A 1 91 ? -8.890 -15.951 -5.896 1.00 78.31 91 ASP A C 1
ATOM 700 O O . ASP A 1 91 ? -8.656 -16.010 -7.099 1.00 78.31 91 ASP A O 1
ATOM 704 N N . ASN A 1 92 ? -9.332 -14.822 -5.340 1.00 80.25 92 ASN A N 1
ATOM 705 C CA . ASN A 1 92 ? -9.435 -13.583 -6.105 1.00 80.25 92 ASN A CA 1
ATOM 706 C C . ASN A 1 92 ? -8.051 -12.990 -6.389 1.00 80.25 92 ASN A C 1
ATOM 708 O O . ASN A 1 92 ? -7.812 -12.545 -7.509 1.00 80.25 92 ASN A O 1
ATOM 712 N N . ALA A 1 93 ? -7.147 -13.010 -5.406 1.00 78.19 93 ALA A N 1
ATOM 713 C CA . ALA A 1 93 ? -5.780 -12.521 -5.561 1.00 78.19 93 ALA A CA 1
ATOM 714 C C . ALA A 1 93 ? -4.990 -13.341 -6.594 1.00 78.19 93 ALA A C 1
ATOM 716 O O . ALA A 1 93 ? -4.297 -12.755 -7.425 1.00 78.19 93 ALA A O 1
ATOM 717 N N . SER A 1 94 ? -5.159 -14.668 -6.629 1.00 81.81 94 SER A N 1
ATOM 718 C CA . SER A 1 94 ? -4.494 -15.540 -7.613 1.00 81.81 94 SER A CA 1
ATOM 719 C C . SER A 1 94 ? -4.965 -15.324 -9.051 1.00 81.81 94 SER A C 1
ATOM 721 O O . SER A 1 94 ? -4.271 -15.688 -9.997 1.00 81.81 94 SER A O 1
ATOM 723 N N . ARG A 1 95 ? -6.130 -14.695 -9.230 1.00 82.25 95 ARG A N 1
ATOM 724 C CA . ARG A 1 95 ? -6.703 -14.331 -10.534 1.00 82.25 95 ARG A CA 1
ATOM 725 C C . ARG A 1 95 ? -6.455 -12.874 -10.910 1.00 82.25 95 ARG A C 1
ATOM 727 O O . ARG A 1 95 ? -7.054 -12.393 -11.874 1.00 82.25 95 ARG A O 1
ATOM 734 N N . THR A 1 96 ? -5.615 -12.162 -10.159 1.00 81.81 96 THR A N 1
ATOM 735 C CA . THR A 1 96 ? -5.247 -10.783 -10.487 1.00 81.81 96 THR A CA 1
ATOM 736 C C . THR A 1 96 ? -4.619 -10.748 -11.875 1.00 81.81 96 THR A C 1
ATOM 738 O O . THR A 1 96 ? -3.646 -11.449 -12.147 1.00 81.81 96 THR A O 1
ATOM 741 N N . ALA A 1 97 ? -5.184 -9.930 -12.764 1.00 82.06 97 ALA A N 1
ATOM 742 C CA . ALA A 1 97 ? -4.628 -9.745 -14.094 1.00 82.06 97 ALA A CA 1
ATOM 743 C C . ALA A 1 97 ? -3.234 -9.095 -13.983 1.00 82.06 97 ALA A C 1
ATOM 745 O O . ALA A 1 97 ? -3.119 -8.065 -13.314 1.00 82.06 97 ALA A O 1
ATOM 746 N N . PRO A 1 98 ? -2.187 -9.642 -14.631 1.00 83.94 98 PRO A N 1
ATOM 747 C CA . PRO A 1 98 ? -0.851 -9.070 -14.547 1.00 83.94 98 PRO A CA 1
ATOM 748 C C . PRO A 1 98 ? -0.817 -7.646 -15.118 1.00 83.94 98 PRO A C 1
ATOM 750 O O . PRO A 1 98 ? -1.161 -7.454 -16.292 1.00 83.94 98 PRO A O 1
ATOM 753 N N . PRO A 1 99 ? -0.380 -6.633 -14.349 1.00 82.31 99 PRO A N 1
ATOM 754 C CA . PRO A 1 99 ? -0.225 -5.278 -14.865 1.00 82.31 99 PRO A CA 1
ATOM 755 C C . PRO A 1 99 ? 1.054 -5.168 -15.712 1.00 82.31 99 PRO A C 1
ATOM 757 O O . PRO A 1 99 ? 2.039 -4.561 -15.299 1.00 82.31 99 PRO A O 1
ATOM 760 N N . ALA A 1 100 ? 1.043 -5.758 -16.912 1.00 82.62 100 ALA A N 1
ATOM 761 C CA . ALA A 1 100 ? 2.234 -5.994 -17.738 1.00 82.62 100 ALA A CA 1
ATOM 762 C C . ALA A 1 100 ? 3.113 -4.751 -17.981 1.00 82.62 100 ALA A C 1
ATOM 764 O O . ALA A 1 100 ? 4.332 -4.868 -17.980 1.00 82.62 100 ALA A O 1
ATOM 765 N N . VAL A 1 101 ? 2.517 -3.562 -18.138 1.00 82.00 101 VAL A N 1
ATOM 766 C CA . VAL A 1 101 ? 3.265 -2.303 -18.331 1.00 82.00 101 VAL A CA 1
ATOM 767 C C . VAL A 1 101 ? 4.042 -1.905 -17.072 1.00 82.00 101 VAL A C 1
ATOM 769 O O . VAL A 1 101 ? 5.194 -1.494 -17.165 1.00 82.00 101 VAL A O 1
ATOM 772 N N . LEU A 1 102 ? 3.429 -2.037 -15.892 1.00 84.38 102 LEU A N 1
ATOM 773 C CA . LEU A 1 102 ? 4.093 -1.772 -14.614 1.00 84.38 102 LEU A CA 1
ATOM 774 C C . LEU A 1 102 ? 5.193 -2.805 -14.361 1.00 84.38 102 LEU A C 1
ATOM 776 O O . LEU A 1 102 ? 6.306 -2.433 -14.008 1.00 84.38 102 LEU A O 1
ATOM 780 N N . LEU A 1 103 ? 4.883 -4.086 -14.580 1.00 87.75 103 LEU A N 1
ATOM 781 C CA . LEU A 1 103 ? 5.836 -5.179 -14.403 1.00 87.75 103 LEU A CA 1
ATOM 782 C C . LEU A 1 103 ? 7.063 -4.984 -15.301 1.00 87.75 103 LEU A C 1
ATOM 784 O O . LEU A 1 103 ? 8.176 -5.019 -14.796 1.00 87.75 103 LEU A O 1
ATOM 788 N N . ALA A 1 104 ? 6.872 -4.670 -16.588 1.00 85.06 104 ALA A N 1
ATOM 789 C CA . ALA A 1 104 ? 7.971 -4.385 -17.512 1.00 85.06 104 ALA A CA 1
ATOM 790 C C . ALA A 1 104 ? 8.854 -3.221 -17.037 1.00 85.06 104 ALA A C 1
ATOM 792 O O . ALA A 1 104 ? 10.069 -3.356 -17.033 1.00 85.06 104 ALA A O 1
ATOM 793 N N . ARG A 1 105 ? 8.267 -2.125 -16.538 1.00 85.06 105 ARG A N 1
ATOM 794 C CA . ARG A 1 105 ? 9.042 -0.992 -15.999 1.00 85.06 105 ARG A CA 1
ATOM 795 C C . ARG A 1 105 ? 9.875 -1.352 -14.772 1.00 85.06 105 ARG A C 1
ATOM 797 O O . ARG A 1 105 ? 10.956 -0.802 -14.593 1.00 85.06 105 ARG A O 1
ATOM 804 N N . ILE A 1 106 ? 9.368 -2.238 -13.916 1.00 86.62 106 ILE A N 1
ATOM 805 C CA . ILE A 1 106 ? 10.126 -2.737 -12.761 1.00 86.62 106 ILE A CA 1
ATOM 806 C C . ILE A 1 106 ? 11.287 -3.604 -13.253 1.00 86.62 106 ILE A C 1
ATOM 808 O O . ILE A 1 106 ? 12.400 -3.460 -12.759 1.00 86.62 106 ILE A O 1
ATOM 812 N N . VAL A 1 107 ? 11.064 -4.449 -14.266 1.00 87.75 107 VAL A N 1
ATOM 813 C CA . VAL A 1 107 ? 12.149 -5.216 -14.898 1.00 87.75 107 VAL A CA 1
ATOM 814 C C . VAL A 1 107 ? 13.193 -4.299 -15.519 1.00 87.75 107 VAL A C 1
ATOM 816 O O . VAL A 1 107 ? 14.377 -4.505 -15.272 1.00 87.75 107 VAL A O 1
ATOM 819 N N . ASP A 1 108 ? 12.777 -3.258 -16.237 1.00 86.81 108 ASP A N 1
ATOM 820 C CA . ASP A 1 108 ? 13.698 -2.261 -16.776 1.00 86.81 108 ASP A CA 1
ATOM 821 C C . ASP A 1 108 ? 14.524 -1.631 -15.650 1.00 86.81 108 ASP A C 1
ATOM 823 O O . ASP A 1 108 ? 15.738 -1.527 -15.774 1.00 86.81 108 ASP A O 1
ATOM 827 N N . ALA A 1 109 ? 13.916 -1.284 -14.512 1.00 84.62 109 ALA A N 1
ATOM 828 C CA . ALA A 1 109 ? 14.652 -0.746 -13.368 1.00 84.62 109 ALA A CA 1
ATOM 829 C C . ALA A 1 109 ? 15.665 -1.750 -12.777 1.00 84.62 109 ALA A C 1
ATOM 831 O O . ALA A 1 109 ? 16.782 -1.359 -12.446 1.00 84.62 109 ALA A O 1
ATOM 832 N N . MET A 1 110 ? 15.312 -3.036 -12.686 1.00 86.19 110 MET A N 1
ATOM 833 C CA . MET A 1 110 ? 16.190 -4.096 -12.161 1.00 86.19 110 MET A CA 1
ATOM 834 C C . MET A 1 110 ? 17.348 -4.450 -13.098 1.00 86.19 110 MET A C 1
ATOM 836 O O . MET A 1 110 ? 18.444 -4.791 -12.646 1.00 86.19 110 MET A O 1
ATOM 840 N N . ALA A 1 111 ? 17.081 -4.428 -14.403 1.00 86.62 111 ALA A N 1
ATOM 841 C CA . ALA A 1 111 ? 17.955 -4.972 -15.432 1.00 86.62 111 ALA A CA 1
ATOM 842 C C . ALA A 1 111 ? 18.552 -3.899 -16.349 1.00 86.62 111 ALA A C 1
ATOM 844 O O . ALA A 1 111 ? 19.102 -4.246 -17.389 1.00 86.62 111 ALA A O 1
ATOM 845 N N . SER A 1 112 ? 18.470 -2.613 -16.002 1.00 85.56 112 SER A N 1
ATOM 846 C CA . SER A 1 112 ? 19.103 -1.558 -16.798 1.00 85.56 112 SER A CA 1
ATOM 847 C C . SER A 1 112 ? 20.592 -1.406 -16.505 1.00 85.56 112 SER A C 1
ATOM 849 O O . SER A 1 112 ? 21.049 -1.473 -15.362 1.00 85.56 112 SER A O 1
ATOM 851 N N . THR A 1 113 ? 21.359 -1.121 -17.553 1.00 81.19 113 THR A N 1
ATOM 852 C CA . THR A 1 113 ? 22.722 -0.591 -17.436 1.00 81.19 113 THR A CA 1
ATOM 853 C C . THR A 1 113 ? 22.720 0.846 -16.905 1.00 81.19 113 THR A C 1
ATOM 855 O O . THR A 1 113 ? 21.691 1.521 -16.876 1.00 81.19 113 THR A O 1
ATOM 858 N N . GLU A 1 114 ? 23.900 1.380 -16.571 1.00 76.94 114 GLU A N 1
ATOM 859 C CA . GLU A 1 114 ? 24.066 2.806 -16.234 1.00 76.94 114 GLU A CA 1
ATOM 860 C C . GLU A 1 114 ? 23.618 3.752 -17.367 1.00 76.94 114 GLU A C 1
ATOM 862 O O . GLU A 1 114 ? 23.301 4.914 -17.119 1.00 76.94 114 GLU A O 1
ATOM 867 N N . THR A 1 115 ? 23.566 3.264 -18.612 1.00 78.69 115 THR A N 1
ATOM 868 C CA . THR A 1 115 ? 23.089 4.020 -19.777 1.00 78.69 115 THR A CA 1
ATOM 869 C C . THR A 1 115 ? 21.586 3.862 -20.030 1.00 78.69 115 THR A C 1
ATOM 871 O O . THR A 1 115 ? 21.080 4.445 -20.987 1.00 78.69 115 THR A O 1
ATOM 874 N N . GLY A 1 116 ? 20.872 3.101 -19.190 1.00 77.31 116 GLY A N 1
ATOM 875 C CA . GLY A 1 116 ? 19.425 2.881 -19.284 1.00 77.31 116 GLY A CA 1
ATOM 876 C C . GLY A 1 116 ? 19.001 1.836 -20.320 1.00 77.31 116 GLY A C 1
ATOM 877 O O . GLY A 1 116 ? 17.846 1.829 -20.736 1.00 77.31 116 GLY A O 1
ATOM 878 N N . GLU A 1 117 ? 19.921 0.984 -20.777 1.00 84.06 117 GLU A N 1
ATOM 879 C CA . GLU A 1 117 ? 19.591 -0.134 -21.666 1.00 84.06 117 GLU A CA 1
ATOM 880 C C . GLU A 1 117 ? 19.149 -1.335 -20.829 1.00 84.06 117 GLU A C 1
ATOM 882 O O . GLU A 1 117 ? 19.910 -1.792 -19.977 1.00 84.06 117 GLU A O 1
ATOM 887 N N . CYS A 1 118 ? 17.936 -1.839 -21.069 1.00 85.19 118 CYS A N 1
ATOM 888 C CA . CYS A 1 118 ? 17.432 -3.033 -20.400 1.00 85.19 118 CYS A CA 1
ATOM 889 C C . CYS A 1 118 ? 18.132 -4.285 -20.945 1.00 85.19 118 CYS A C 1
ATOM 891 O O . CYS A 1 118 ? 18.090 -4.563 -22.142 1.00 85.19 118 CYS A O 1
ATOM 893 N N . LEU A 1 119 ? 18.759 -5.041 -20.048 1.00 87.75 119 LEU A N 1
ATOM 894 C CA . LEU A 1 119 ? 19.533 -6.248 -20.341 1.00 87.75 119 LEU A CA 1
ATOM 895 C C . LEU A 1 119 ? 18.665 -7.511 -20.444 1.00 87.75 119 LEU A C 1
ATOM 897 O O . LEU A 1 119 ? 19.183 -8.583 -20.736 1.00 87.75 119 LEU A O 1
ATOM 901 N N . VAL A 1 120 ? 17.356 -7.415 -20.187 1.00 88.06 120 VAL A N 1
ATOM 902 C CA . VAL A 1 120 ? 16.434 -8.557 -20.243 1.00 88.06 120 VAL A CA 1
ATOM 903 C C . VAL A 1 120 ? 15.400 -8.357 -21.339 1.00 88.06 120 VAL A C 1
ATOM 905 O O . VAL A 1 120 ? 14.627 -7.402 -21.333 1.00 88.06 120 VAL A O 1
ATOM 908 N N . SER A 1 121 ? 15.312 -9.331 -22.240 1.00 89.25 121 SER A N 1
ATOM 909 C CA . SER A 1 121 ? 14.216 -9.442 -23.200 1.00 89.25 121 SER A CA 1
ATOM 910 C C . SER A 1 121 ? 13.137 -10.371 -22.647 1.00 89.25 121 SER A C 1
ATOM 912 O O . SER A 1 121 ? 13.309 -11.590 -22.634 1.00 89.25 121 SER A O 1
ATOM 914 N N . LEU A 1 122 ? 12.013 -9.809 -22.196 1.00 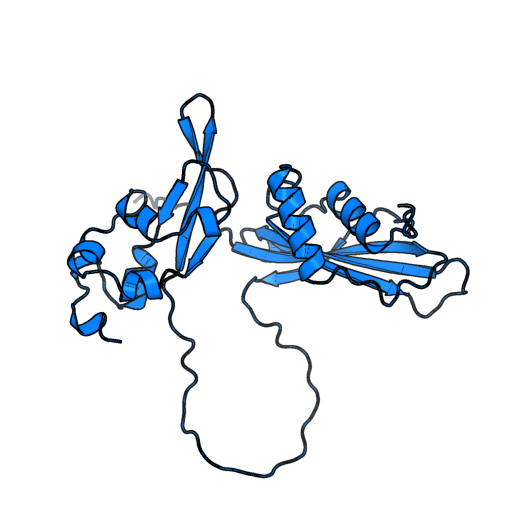88.69 122 LEU A N 1
ATOM 915 C CA . LEU A 1 122 ? 10.873 -10.575 -21.682 1.00 88.69 122 LEU A CA 1
ATOM 916 C C . LEU A 1 122 ? 10.039 -11.190 -22.813 1.00 88.69 122 LEU A C 1
ATOM 918 O O . LEU A 1 122 ? 9.758 -10.537 -23.816 1.00 88.69 122 LEU A O 1
ATOM 922 N N . GLU A 1 123 ? 9.529 -12.404 -22.602 1.00 84.75 123 GLU A N 1
ATOM 923 C CA . GLU A 1 123 ? 8.521 -13.004 -23.492 1.00 84.75 123 GLU A CA 1
ATOM 924 C C . GLU A 1 123 ? 7.127 -12.372 -23.315 1.00 84.75 123 GLU A C 1
ATOM 926 O O . GLU A 1 123 ? 6.259 -12.506 -24.176 1.00 84.75 123 GLU A O 1
ATOM 931 N N . GLY A 1 124 ? 6.898 -11.687 -22.188 1.00 76.06 124 GLY A N 1
ATOM 932 C CA . GLY A 1 124 ? 5.660 -10.960 -21.886 1.00 76.06 124 GLY A CA 1
ATOM 933 C C . GLY A 1 124 ? 4.519 -11.811 -21.313 1.00 76.06 124 GLY A C 1
ATOM 934 O O . GLY A 1 124 ? 3.475 -11.263 -20.957 1.00 76.06 124 GLY A O 1
ATOM 935 N N . ASN A 1 125 ? 4.712 -13.125 -21.174 1.00 85.94 125 ASN A N 1
ATOM 936 C CA . ASN A 1 125 ? 3.743 -14.028 -20.554 1.00 85.94 125 ASN A CA 1
ATOM 937 C C . ASN A 1 125 ? 3.931 -14.041 -19.032 1.00 85.94 125 ASN A C 1
ATOM 939 O O . ASN A 1 125 ? 4.766 -14.778 -18.516 1.00 85.94 125 ASN A O 1
ATOM 943 N N . TRP A 1 126 ? 3.157 -13.215 -18.330 1.00 88.81 126 TRP A N 1
ATOM 944 C CA . TRP A 1 126 ? 3.177 -13.148 -16.870 1.00 88.81 126 TRP A CA 1
ATOM 945 C C . TRP A 1 126 ? 2.155 -14.101 -16.251 1.00 88.81 126 TRP A C 1
ATOM 947 O O . TRP A 1 126 ? 0.987 -14.114 -16.648 1.00 88.81 126 TRP A O 1
ATOM 957 N N . THR A 1 127 ? 2.568 -14.844 -15.230 1.00 89.44 127 THR A N 1
ATOM 958 C CA . THR A 1 127 ? 1.697 -15.740 -14.457 1.00 89.44 127 THR A CA 1
ATOM 959 C C . THR A 1 127 ? 1.835 -15.491 -12.968 1.00 89.44 127 THR A C 1
ATOM 961 O O . THR A 1 127 ? 2.924 -15.197 -12.492 1.00 89.44 127 THR A O 1
ATOM 964 N N . VAL A 1 128 ? 0.741 -15.640 -12.221 1.00 90.31 128 VAL A N 1
ATOM 965 C CA . VAL A 1 128 ? 0.801 -15.631 -10.756 1.00 90.31 128 VAL A CA 1
ATOM 966 C C . VAL A 1 128 ? 1.365 -16.966 -10.277 1.00 90.31 128 VAL A C 1
ATOM 968 O O . VAL A 1 128 ? 0.790 -18.012 -10.579 1.00 90.31 128 VAL A O 1
ATOM 971 N N . THR A 1 129 ? 2.467 -16.930 -9.535 1.00 90.31 129 THR A N 1
ATOM 972 C CA . THR A 1 129 ? 3.134 -18.124 -8.987 1.00 90.31 129 THR A CA 1
ATOM 973 C C . THR A 1 129 ? 2.949 -18.259 -7.483 1.00 90.31 129 THR A C 1
ATOM 975 O O . THR A 1 129 ? 2.905 -19.376 -6.970 1.00 90.31 129 THR A O 1
ATOM 978 N N . GLU A 1 130 ? 2.759 -17.144 -6.780 1.00 88.12 130 GLU A N 1
ATOM 979 C CA . GLU A 1 130 ? 2.593 -17.123 -5.330 1.00 88.12 130 GLU A CA 1
ATOM 980 C C . GLU A 1 130 ? 1.558 -16.072 -4.909 1.00 88.12 130 GLU A C 1
ATOM 982 O O . GLU A 1 130 ? 1.467 -14.987 -5.489 1.00 88.12 130 GLU A O 1
ATOM 987 N N . VAL A 1 131 ? 0.767 -16.406 -3.887 1.00 86.12 131 VAL A N 1
ATOM 988 C CA . VAL A 1 131 ? -0.168 -15.490 -3.228 1.00 86.12 131 VAL A CA 1
ATOM 989 C C . VAL A 1 131 ? -0.077 -15.710 -1.727 1.00 86.12 131 VAL A C 1
ATOM 991 O O . VAL A 1 131 ? -0.447 -16.775 -1.237 1.00 86.12 131 VAL A O 1
ATOM 994 N N . VAL A 1 132 ? 0.354 -14.685 -0.998 1.00 80.38 132 VAL A N 1
ATOM 995 C CA . VAL A 1 132 ? 0.483 -14.723 0.463 1.00 80.38 132 VAL A CA 1
ATOM 99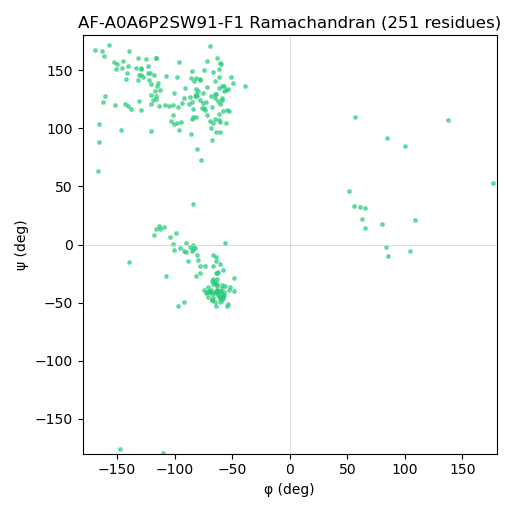6 C C . VAL A 1 132 ? -0.396 -13.635 1.079 1.00 80.38 132 VAL A C 1
ATOM 998 O O . VAL A 1 132 ? -0.305 -12.477 0.657 1.00 80.38 132 VAL A O 1
ATOM 1001 N N . PRO A 1 133 ? -1.257 -13.951 2.063 1.00 72.75 133 PRO A N 1
ATOM 1002 C CA . PRO A 1 133 ? -1.968 -12.936 2.831 1.00 72.75 133 PRO A CA 1
ATOM 1003 C C . PRO A 1 133 ? -0.982 -11.974 3.493 1.00 72.75 133 PRO A C 1
ATOM 1005 O O . PRO A 1 133 ? -0.005 -12.382 4.120 1.00 72.75 133 PRO A O 1
ATOM 1008 N N . PHE A 1 134 ? -1.220 -10.673 3.363 1.00 58.78 134 PHE A N 1
ATOM 1009 C CA . PHE A 1 134 ? -0.364 -9.694 4.017 1.00 58.78 134 PHE A CA 1
ATOM 1010 C C . PHE A 1 134 ? -0.539 -9.783 5.544 1.00 58.78 134 PHE A C 1
ATOM 1012 O O . PHE A 1 134 ? -1.635 -9.562 6.057 1.00 58.78 134 PHE A O 1
ATOM 1019 N N . GLY A 1 135 ? 0.542 -10.101 6.264 1.00 50.19 135 GLY A N 1
ATOM 1020 C CA . GLY A 1 135 ? 0.556 -10.216 7.728 1.00 50.19 135 GLY A CA 1
ATOM 1021 C C . GLY A 1 135 ? 0.586 -11.647 8.281 1.00 50.19 135 GLY A C 1
ATOM 1022 O O . GLY A 1 135 ? 0.760 -11.804 9.488 1.00 50.19 135 GLY A O 1
ATOM 1023 N N . GLU A 1 136 ? 0.483 -12.682 7.440 1.00 44.84 136 GLU A N 1
ATOM 1024 C CA . GLU A 1 136 ? 0.869 -14.046 7.825 1.00 44.84 136 GLU A CA 1
ATOM 1025 C C . GLU A 1 136 ? 2.362 -14.249 7.535 1.00 44.84 136 GLU A C 1
ATOM 1027 O O . GLU A 1 136 ? 2.825 -14.076 6.408 1.00 44.84 136 GLU A O 1
ATOM 1032 N N . LEU A 1 137 ? 3.127 -14.570 8.582 1.00 37.28 137 LEU A N 1
ATOM 1033 C CA . LEU A 1 137 ? 4.511 -15.021 8.463 1.00 37.28 137 LEU A CA 1
ATOM 1034 C C . LEU A 1 137 ? 4.520 -16.286 7.598 1.00 37.28 137 LEU A C 1
ATOM 1036 O O . LEU A 1 137 ? 3.798 -17.238 7.890 1.00 37.28 137 LEU A O 1
ATOM 1040 N N . ALA A 1 138 ? 5.327 -16.293 6.539 1.00 36.19 138 ALA A N 1
ATOM 1041 C CA . ALA A 1 138 ? 5.595 -17.499 5.775 1.00 36.19 138 ALA A CA 1
ATOM 1042 C C . ALA A 1 138 ? 6.394 -18.475 6.659 1.00 36.19 138 ALA A C 1
ATOM 1044 O O . ALA A 1 138 ? 7.622 -18.428 6.708 1.00 36.19 138 ALA A O 1
ATOM 1045 N N . ASP A 1 139 ? 5.695 -19.338 7.396 1.00 34.38 139 ASP A N 1
ATOM 1046 C CA . ASP A 1 139 ? 6.292 -20.515 8.024 1.00 34.38 139 ASP A CA 1
ATOM 1047 C C . ASP A 1 139 ? 6.741 -21.468 6.913 1.00 34.38 139 ASP A C 1
ATOM 1049 O O . ASP A 1 139 ? 5.922 -22.127 6.269 1.00 34.38 139 ASP A O 1
ATOM 1053 N N . GLY A 1 140 ? 8.049 -21.534 6.658 1.00 30.27 140 GLY A N 1
ATOM 1054 C CA . GLY A 1 140 ? 8.536 -22.408 5.599 1.00 30.27 140 GLY A CA 1
ATOM 1055 C C . GLY A 1 140 ? 10.027 -22.388 5.299 1.00 30.27 140 GLY A C 1
ATOM 1056 O O . GLY A 1 140 ? 10.384 -22.304 4.132 1.00 30.27 140 GLY A O 1
ATOM 1057 N N . GLN A 1 141 ? 10.902 -22.576 6.291 1.00 31.09 141 GLN A N 1
ATOM 1058 C CA . GLN A 1 141 ? 12.147 -23.305 6.019 1.00 31.09 141 GLN A CA 1
ATOM 1059 C C . GLN A 1 141 ? 12.589 -24.123 7.233 1.00 31.09 141 GLN A C 1
ATOM 1061 O O . GLN A 1 141 ? 13.173 -23.628 8.192 1.00 31.09 141 GLN A O 1
ATOM 1066 N N . ALA A 1 142 ? 12.257 -25.413 7.166 1.00 36.38 142 ALA A N 1
ATOM 1067 C CA . ALA A 1 142 ? 12.776 -26.449 8.035 1.00 36.38 142 ALA A CA 1
ATOM 1068 C C . ALA A 1 142 ? 14.287 -26.614 7.808 1.00 36.38 142 ALA A C 1
ATOM 1070 O O . ALA A 1 142 ? 14.734 -26.856 6.687 1.00 36.38 142 ALA A O 1
ATOM 1071 N N . GLY A 1 143 ? 15.051 -26.522 8.891 1.00 27.23 143 GLY A N 1
ATOM 1072 C CA . GLY A 1 143 ? 16.423 -26.998 9.005 1.00 27.23 143 GLY A CA 1
ATOM 1073 C C . GLY A 1 143 ? 16.592 -27.557 10.414 1.00 27.23 143 GLY A C 1
ATOM 1074 O O . GLY A 1 143 ? 16.294 -26.873 11.387 1.00 27.23 143 GLY A O 1
ATOM 1075 N N . GLU A 1 144 ? 16.953 -28.831 10.495 1.00 32.84 144 GLU A N 1
ATOM 1076 C CA . GLU A 1 144 ? 16.969 -29.666 11.697 1.00 32.84 144 GLU A CA 1
ATOM 1077 C C . GLU A 1 144 ? 17.917 -29.165 12.808 1.00 32.84 144 GLU A C 1
ATOM 1079 O O . GLU A 1 144 ? 19.018 -28.680 12.550 1.00 32.84 144 GLU A O 1
ATOM 1084 N N . ASP A 1 145 ? 17.483 -29.360 14.057 1.00 29.75 145 ASP A N 1
ATOM 1085 C CA . ASP A 1 145 ? 18.281 -29.310 15.295 1.00 29.75 145 ASP A CA 1
ATOM 1086 C C . ASP A 1 145 ? 19.316 -30.462 15.285 1.00 29.75 145 ASP A C 1
ATOM 1088 O O . ASP A 1 145 ? 18.975 -31.564 14.835 1.00 29.75 145 ASP A O 1
ATOM 1092 N N . PRO A 1 146 ? 20.571 -30.286 15.755 1.00 39.03 146 PRO A N 1
ATOM 1093 C CA . PRO A 1 146 ? 20.818 -30.484 17.186 1.00 39.03 146 PRO A CA 1
ATOM 1094 C C . PRO A 1 146 ? 21.990 -29.653 17.743 1.00 39.03 146 PRO A C 1
ATOM 1096 O O . PRO A 1 146 ? 23.147 -29.889 17.390 1.00 39.03 146 PRO A O 1
ATOM 1099 N N . ALA A 1 147 ? 21.732 -28.788 18.724 1.00 31.22 147 ALA A N 1
ATOM 1100 C CA . ALA A 1 147 ? 22.641 -28.624 19.871 1.00 31.22 147 ALA A CA 1
ATOM 1101 C C . ALA A 1 147 ? 21.973 -27.854 21.016 1.00 31.22 147 ALA A C 1
ATOM 1103 O O . ALA A 1 147 ? 22.112 -26.644 21.183 1.00 31.22 147 ALA A O 1
ATOM 1104 N N . GLU A 1 148 ? 21.304 -28.632 21.860 1.00 38.72 148 GLU A N 1
ATOM 1105 C CA . GLU A 1 148 ? 21.081 -28.374 23.276 1.00 38.72 148 GLU A CA 1
ATOM 1106 C C . GLU A 1 148 ? 22.323 -27.757 23.959 1.00 38.72 148 GLU A C 1
ATOM 1108 O O . GLU A 1 148 ? 23.437 -28.238 23.750 1.00 38.72 148 GLU A O 1
ATOM 1113 N N . THR A 1 149 ? 22.099 -26.729 24.798 1.00 32.69 149 THR A N 1
ATOM 1114 C CA . THR A 1 149 ? 22.825 -26.254 26.014 1.00 32.69 149 THR A CA 1
ATOM 1115 C C . THR A 1 149 ? 22.904 -24.714 25.942 1.00 32.69 149 THR A C 1
ATOM 1117 O O . THR A 1 149 ? 23.607 -24.169 25.110 1.00 32.69 149 THR A O 1
ATOM 1120 N N . VAL A 1 150 ? 22.183 -23.895 26.714 1.00 34.19 150 VAL A N 1
ATOM 1121 C CA . VAL A 1 150 ? 22.155 -23.775 28.177 1.00 34.19 150 VAL A CA 1
ATOM 1122 C C . VAL A 1 150 ? 20.855 -23.063 28.567 1.00 34.19 150 VAL A C 1
ATOM 1124 O O . VAL A 1 150 ? 20.550 -21.970 28.099 1.00 34.19 150 VAL A O 1
ATOM 1127 N N . ARG A 1 151 ? 20.112 -23.679 29.486 1.00 37.22 151 ARG A N 1
ATOM 1128 C CA . ARG A 1 151 ? 18.964 -23.093 30.181 1.00 37.22 151 ARG A CA 1
ATOM 1129 C C . ARG A 1 151 ? 19.415 -21.921 31.052 1.00 37.22 151 ARG A C 1
ATOM 1131 O O . ARG A 1 151 ? 20.260 -22.139 31.915 1.00 37.22 151 ARG A O 1
ATOM 1138 N N . GLN A 1 152 ? 18.758 -20.765 30.933 1.00 32.22 152 GLN A N 1
ATOM 1139 C CA . GLN A 1 152 ? 18.364 -19.944 32.087 1.00 32.22 152 GLN A CA 1
ATOM 1140 C C . GLN A 1 152 ? 17.324 -18.869 31.705 1.00 32.22 152 GLN A C 1
ATOM 1142 O O . GLN A 1 152 ? 17.656 -17.836 31.142 1.00 32.22 152 GLN A O 1
ATOM 1147 N N . GLY A 1 153 ? 16.066 -19.131 32.084 1.00 31.89 153 GLY A N 1
ATOM 1148 C CA . GLY A 1 153 ? 15.109 -18.126 32.564 1.00 31.89 153 GLY A CA 1
ATOM 1149 C C . GLY A 1 153 ? 14.280 -17.323 31.553 1.00 31.89 153 GLY A C 1
ATOM 1150 O O . GLY A 1 153 ? 14.633 -16.190 31.255 1.00 31.89 153 GLY A O 1
ATOM 1151 N N . ARG A 1 154 ? 13.081 -17.816 31.206 1.00 29.50 154 ARG A N 1
ATOM 1152 C CA . ARG A 1 154 ? 11.850 -16.996 31.124 1.00 29.50 154 ARG A CA 1
ATOM 1153 C C . ARG A 1 154 ? 10.614 -17.916 31.140 1.00 29.50 154 ARG A C 1
ATOM 1155 O O . ARG A 1 154 ? 10.560 -18.808 30.298 1.00 29.50 154 ARG A O 1
ATOM 1162 N N . PRO A 1 155 ? 9.661 -17.769 32.079 1.00 38.97 155 PRO A N 1
ATOM 1163 C CA . PRO A 1 155 ? 8.390 -18.468 31.989 1.00 38.97 155 PRO A CA 1
ATOM 1164 C C . PRO A 1 155 ? 7.447 -17.712 31.042 1.00 38.97 155 PRO A C 1
ATOM 1166 O O . PRO A 1 155 ? 7.331 -16.493 31.118 1.00 38.97 155 PRO A O 1
ATOM 1169 N N . 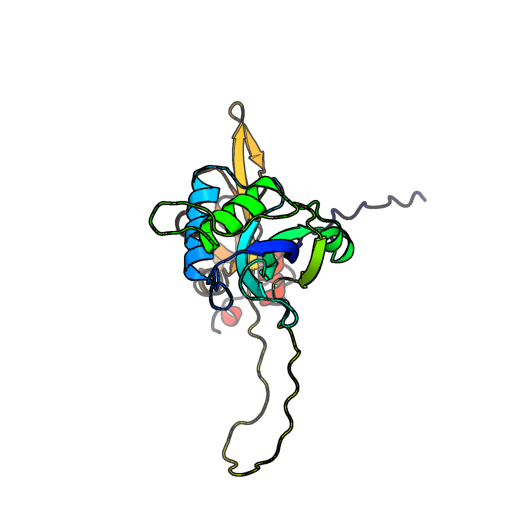ASP A 1 156 ? 6.825 -18.490 30.162 1.00 35.94 156 ASP A N 1
ATOM 1170 C CA . ASP A 1 156 ? 5.445 -18.399 29.684 1.00 35.94 156 ASP A CA 1
ATOM 1171 C C . ASP A 1 156 ? 4.931 -17.103 29.027 1.00 35.94 156 ASP A C 1
ATOM 1173 O O . ASP A 1 156 ? 4.587 -16.125 29.684 1.00 35.94 156 ASP A O 1
ATOM 1177 N N . GLY A 1 157 ? 4.709 -17.209 27.709 1.00 30.88 157 GLY A N 1
ATOM 1178 C CA . GLY A 1 157 ? 3.610 -16.547 27.002 1.00 30.88 157 GLY A CA 1
ATOM 1179 C C . GLY A 1 157 ? 3.977 -15.273 26.249 1.00 30.88 157 GLY A C 1
ATOM 1180 O O . GLY A 1 157 ? 3.738 -14.176 26.742 1.00 30.88 157 GLY A O 1
ATOM 1181 N N . GLU A 1 158 ? 4.465 -15.402 25.013 1.00 34.75 158 GLU A N 1
ATOM 1182 C CA . GLU A 1 158 ? 4.381 -14.312 24.034 1.00 34.75 158 GLU A CA 1
ATOM 1183 C C . GLU A 1 158 ? 2.900 -13.972 23.799 1.00 34.75 158 GLU A C 1
ATOM 1185 O O . GLU A 1 158 ? 2.188 -14.628 23.036 1.00 34.75 158 GLU A O 1
ATOM 1190 N N . LEU A 1 159 ? 2.413 -12.946 24.498 1.00 35.84 159 LEU A N 1
ATOM 1191 C CA . LEU A 1 159 ? 1.231 -12.207 24.091 1.00 35.84 159 LEU A CA 1
ATOM 1192 C C . LEU A 1 159 ? 1.526 -11.658 22.693 1.00 35.84 159 LEU A C 1
ATOM 1194 O O . LEU A 1 159 ? 2.396 -10.808 22.530 1.00 35.84 159 LEU A O 1
ATOM 1198 N N . ARG A 1 160 ? 0.791 -12.121 21.679 1.00 43.44 160 ARG A N 1
ATOM 1199 C CA . ARG A 1 160 ? 0.583 -11.313 20.475 1.00 43.44 160 ARG A CA 1
ATOM 1200 C C . ARG A 1 160 ? -0.004 -9.993 20.973 1.00 43.44 160 ARG A C 1
ATOM 1202 O O . ARG A 1 160 ? -1.150 -9.995 21.418 1.00 43.44 160 ARG A O 1
ATOM 1209 N N . GLU A 1 161 ? 0.784 -8.923 21.007 1.00 60.69 161 GLU A N 1
ATOM 1210 C CA . GLU A 1 161 ? 0.329 -7.622 21.499 1.00 60.69 161 GLU A CA 1
ATOM 1211 C C . GLU A 1 161 ? -0.964 -7.244 20.762 1.00 60.69 161 GLU A C 1
ATOM 1213 O O . GLU A 1 161 ? -1.002 -7.130 19.533 1.00 60.69 161 GLU A O 1
ATOM 1218 N N . LYS A 1 162 ? -2.064 -7.162 21.518 1.00 78.19 162 LYS A N 1
ATOM 1219 C CA . LYS A 1 162 ? -3.369 -6.714 21.025 1.00 78.19 162 LYS A CA 1
ATOM 1220 C C . LYS A 1 162 ? -3.162 -5.291 20.492 1.00 78.19 162 LYS A C 1
ATOM 1222 O O . LYS A 1 162 ? -2.462 -4.513 21.128 1.00 78.19 162 LYS A O 1
ATOM 1227 N N . ARG A 1 163 ? -3.722 -4.952 19.330 1.00 83.75 163 ARG A N 1
ATOM 1228 C CA . ARG A 1 163 ? -3.555 -3.632 18.696 1.00 83.75 163 ARG A CA 1
ATOM 1229 C C . ARG A 1 163 ? -4.898 -3.029 18.318 1.00 83.75 163 ARG A C 1
ATOM 1231 O O . ARG A 1 163 ? -5.840 -3.763 18.022 1.00 83.75 163 ARG A O 1
ATOM 1238 N N . ILE A 1 164 ? -4.964 -1.702 18.308 1.00 86.94 164 ILE A N 1
ATOM 1239 C CA . ILE A 1 164 ? -6.093 -0.920 17.808 1.00 86.94 164 ILE A CA 1
ATOM 1240 C C . ILE A 1 164 ? -5.764 -0.489 16.378 1.00 86.94 164 ILE A C 1
ATOM 1242 O O . ILE A 1 164 ? -4.965 0.422 16.165 1.00 86.94 164 ILE A O 1
ATOM 1246 N N . LEU A 1 165 ? -6.380 -1.143 15.395 1.00 88.19 165 LEU A N 1
ATOM 1247 C CA . LEU A 1 165 ? -6.194 -0.840 13.979 1.00 88.19 165 LEU A CA 1
ATOM 1248 C C . LEU A 1 165 ? -7.367 0.004 13.477 1.00 88.19 165 LEU A C 1
ATOM 1250 O O . LEU A 1 165 ? -8.464 -0.503 13.232 1.00 88.19 165 LEU A O 1
ATOM 1254 N N . ALA A 1 166 ? -7.131 1.303 13.315 1.00 84.88 166 ALA A N 1
ATOM 1255 C CA . ALA A 1 166 ? -8.066 2.191 12.646 1.00 84.88 166 ALA A CA 1
ATOM 1256 C C . ALA A 1 166 ? -8.037 1.956 11.134 1.00 84.88 166 ALA A C 1
ATOM 1258 O O . ALA A 1 166 ? -7.018 1.610 10.549 1.00 84.88 166 ALA A O 1
ATOM 1259 N N . VAL A 1 167 ? -9.164 2.184 10.484 1.00 85.00 167 VAL A N 1
ATOM 1260 C CA . VAL A 1 167 ? -9.335 2.098 9.044 1.00 85.00 167 VAL A CA 1
ATOM 1261 C C . VAL A 1 167 ? -9.364 3.511 8.485 1.00 85.00 167 VAL A C 1
ATOM 1263 O O . VAL A 1 167 ? -10.354 4.224 8.640 1.00 85.00 167 VAL A O 1
ATOM 1266 N N . PHE A 1 168 ? -8.287 3.909 7.823 1.00 82.81 168 PHE A N 1
ATOM 1267 C CA . PHE A 1 168 ? -8.210 5.150 7.065 1.00 82.81 168 PHE A CA 1
ATOM 1268 C C . PHE A 1 168 ? -8.845 4.964 5.688 1.00 82.81 168 PHE A C 1
ATOM 1270 O O . PHE A 1 168 ? -8.506 4.017 4.984 1.00 82.81 168 PHE A O 1
ATOM 1277 N N . LEU A 1 169 ? -9.751 5.859 5.299 1.00 81.38 169 LEU A N 1
ATOM 1278 C CA . LEU A 1 169 ? -10.487 5.826 4.035 1.00 81.38 169 LEU A CA 1
ATOM 1279 C C . LEU A 1 169 ? -10.181 7.108 3.246 1.00 81.38 169 LEU A C 1
ATOM 1281 O O . LEU A 1 169 ? -10.810 8.139 3.518 1.00 81.38 169 LEU A O 1
ATOM 1285 N N . PRO A 1 170 ? -9.240 7.077 2.285 1.00 78.56 170 PRO A N 1
ATOM 1286 C CA . PRO A 1 170 ? -8.925 8.248 1.483 1.00 78.56 170 PRO A CA 1
ATOM 1287 C C . PRO A 1 170 ? -10.099 8.634 0.581 1.00 78.56 170 PRO A C 1
ATOM 1289 O O . PRO A 1 170 ? -10.880 7.804 0.105 1.00 78.56 170 PRO A O 1
ATOM 1292 N N . GLN A 1 171 ? -10.215 9.930 0.326 1.00 79.81 171 GLN A N 1
ATOM 1293 C CA . GLN A 1 171 ? -11.160 10.521 -0.607 1.00 79.81 171 GLN A CA 1
ATOM 1294 C C . GLN A 1 171 ? -10.428 11.522 -1.511 1.00 79.81 171 GLN A C 1
ATOM 1296 O O . GLN A 1 171 ? -9.350 12.026 -1.191 1.00 79.81 171 GLN A O 1
ATOM 1301 N N . ALA A 1 172 ? -11.042 11.844 -2.643 1.00 68.25 172 ALA A N 1
ATOM 1302 C CA . ALA A 1 172 ? -10.600 12.900 -3.541 1.00 68.25 172 ALA A CA 1
ATOM 1303 C C . ALA A 1 172 ? -11.760 13.841 -3.868 1.00 68.25 172 ALA A C 1
ATOM 1305 O O . ALA A 1 172 ? -12.927 13.443 -3.873 1.00 68.25 172 ALA A O 1
ATOM 1306 N N . TRP A 1 173 ? -11.430 15.096 -4.166 1.00 71.88 173 TRP A N 1
ATOM 1307 C CA . TRP A 1 173 ? -12.397 16.058 -4.677 1.00 71.88 173 TRP A CA 1
ATOM 1308 C C . TRP A 1 173 ? -12.714 15.751 -6.140 1.00 71.88 173 TRP A C 1
ATOM 1310 O O . TRP A 1 173 ? -11.844 15.833 -7.005 1.00 71.88 173 TRP A O 1
ATOM 1320 N N . VAL A 1 174 ? -13.972 15.428 -6.424 1.00 66.00 174 VAL A N 1
ATOM 1321 C CA . VAL A 1 174 ? -14.492 15.229 -7.779 1.00 66.00 174 VAL A CA 1
ATOM 1322 C C . VAL A 1 174 ? -15.750 16.073 -7.918 1.00 66.00 174 VAL A C 1
ATOM 1324 O O . VAL A 1 174 ? -16.740 15.828 -7.234 1.00 66.00 174 VAL A O 1
ATOM 1327 N N . ASN A 1 175 ? -15.717 17.072 -8.805 1.00 72.25 175 ASN A N 1
ATOM 1328 C CA . ASN A 1 175 ? -16.828 18.011 -9.021 1.00 72.25 175 ASN A CA 1
ATOM 1329 C C . ASN A 1 175 ? -17.348 18.652 -7.715 1.00 72.25 175 ASN A C 1
ATOM 1331 O O . ASN A 1 175 ? -18.552 18.672 -7.488 1.00 72.25 175 ASN A O 1
ATOM 1335 N N . ASP A 1 176 ? -16.446 19.125 -6.848 1.00 79.56 176 ASP A N 1
ATOM 1336 C CA . ASP A 1 176 ? -16.749 19.710 -5.527 1.00 79.56 176 ASP A CA 1
ATOM 1337 C C . ASP A 1 176 ? -17.369 18.748 -4.490 1.00 79.56 176 ASP A C 1
ATOM 1339 O O . ASP A 1 176 ? -17.833 19.176 -3.433 1.00 79.56 176 ASP A O 1
ATOM 1343 N N . TYR A 1 177 ? -17.321 17.434 -4.737 1.00 55.03 177 TYR A N 1
ATOM 1344 C CA . TYR A 1 177 ? -17.718 16.406 -3.772 1.00 55.03 177 TYR A CA 1
ATOM 1345 C C . TYR A 1 177 ? -16.529 15.547 -3.351 1.00 55.03 177 TYR A C 1
ATOM 1347 O O . TYR A 1 177 ? -15.745 15.095 -4.188 1.00 55.03 177 TYR A O 1
ATOM 1355 N N . ALA A 1 178 ? -16.422 15.274 -2.050 1.00 65.00 178 ALA A N 1
ATOM 1356 C CA . ALA A 1 178 ? -15.474 14.297 -1.536 1.00 65.00 178 ALA A CA 1
ATOM 1357 C C . ALA A 1 178 ? -15.984 12.889 -1.870 1.00 65.00 178 ALA A C 1
ATOM 1359 O O . ALA A 1 178 ? -17.054 12.472 -1.423 1.00 65.00 178 ALA A O 1
ATOM 1360 N N . THR A 1 179 ? -15.234 12.176 -2.704 1.00 59.00 179 THR A N 1
ATOM 1361 C CA . THR A 1 179 ? -15.573 10.832 -3.178 1.00 59.00 179 THR A CA 1
ATOM 1362 C C . THR A 1 179 ? -14.513 9.860 -2.699 1.00 59.00 179 THR A C 1
ATOM 1364 O O . THR A 1 179 ? -13.326 10.135 -2.851 1.00 59.00 179 THR A O 1
ATOM 1367 N N . TYR A 1 180 ? -14.935 8.732 -2.126 1.00 64.62 180 TYR A N 1
ATOM 1368 C CA . TYR A 1 180 ? -14.021 7.660 -1.734 1.00 64.62 180 TYR A CA 1
ATOM 1369 C C . TYR A 1 180 ? -13.181 7.200 -2.920 1.00 64.62 180 TYR A C 1
ATOM 1371 O O . TYR A 1 180 ? -13.711 6.961 -4.007 1.00 64.62 180 TYR A O 1
ATOM 1379 N N . VAL A 1 181 ? -11.882 7.073 -2.680 1.00 55.78 181 VAL A N 1
ATOM 1380 C CA . VAL A 1 181 ? -10.927 6.515 -3.634 1.00 55.78 181 VAL A CA 1
ATOM 1381 C C . VAL A 1 181 ? -10.335 5.233 -3.064 1.00 55.78 181 VAL A C 1
ATOM 1383 O O . VAL A 1 181 ? -10.411 4.978 -1.860 1.00 55.78 181 VAL A O 1
ATOM 1386 N N . ASP A 1 182 ? -9.772 4.407 -3.939 1.00 49.56 182 ASP A N 1
ATOM 1387 C CA . ASP A 1 182 ? -9.026 3.226 -3.515 1.00 49.56 182 ASP A CA 1
ATOM 1388 C C . ASP A 1 182 ? -7.820 3.639 -2.643 1.00 49.56 182 ASP A C 1
ATOM 1390 O O . ASP A 1 182 ? -7.340 4.769 -2.723 1.00 49.56 182 ASP A O 1
ATOM 1394 N N . GLY A 1 183 ? -7.331 2.728 -1.794 1.00 59.53 183 GLY A N 1
ATOM 1395 C CA . GLY A 1 183 ? -6.228 3.018 -0.863 1.00 59.53 183 GLY A CA 1
ATOM 1396 C C . GLY A 1 183 ? -6.633 3.108 0.609 1.00 59.53 183 GLY A C 1
ATOM 1397 O O . GLY A 1 183 ? -5.908 3.695 1.410 1.00 59.53 183 GLY A O 1
ATOM 1398 N N . GLN A 1 184 ? -7.775 2.517 0.990 1.00 73.31 184 GLN A N 1
ATOM 1399 C CA . GLN A 1 184 ? -8.071 2.263 2.402 1.00 73.31 184 GLN A CA 1
ATOM 1400 C C . GLN A 1 184 ? -6.861 1.586 3.056 1.00 73.31 184 GLN A C 1
ATOM 1402 O O . GLN A 1 184 ? -6.271 0.706 2.442 1.00 73.31 184 GLN A O 1
ATOM 1407 N N . GLN A 1 185 ? -6.491 1.955 4.277 1.00 76.31 185 GLN A N 1
ATOM 1408 C CA . GLN A 1 185 ? -5.371 1.323 4.980 1.00 76.31 185 GLN A CA 1
ATOM 1409 C C . GLN A 1 185 ? -5.670 1.151 6.464 1.00 76.31 185 GLN A C 1
ATOM 1411 O O . GLN A 1 185 ? -6.380 1.959 7.062 1.00 76.31 185 GLN A O 1
ATOM 1416 N N . ALA A 1 186 ? -5.135 0.079 7.045 1.00 75.50 186 ALA A N 1
ATOM 1417 C CA . ALA A 1 186 ? -5.134 -0.109 8.486 1.00 75.50 186 ALA A CA 1
ATOM 1418 C C . ALA A 1 186 ? -3.981 0.702 9.091 1.00 75.50 186 ALA A C 1
ATOM 1420 O O . ALA A 1 186 ? -2.838 0.571 8.657 1.00 75.50 186 ALA A O 1
ATOM 1421 N N . VAL A 1 187 ? -4.285 1.523 10.087 1.00 80.62 187 VAL A N 1
ATOM 1422 C CA . VAL A 1 187 ? -3.335 2.377 10.799 1.00 80.62 187 VAL A CA 1
ATOM 1423 C C . VAL A 1 187 ? -3.344 1.953 12.257 1.00 80.62 187 VAL A C 1
ATOM 1425 O O . VAL A 1 187 ? -4.403 1.907 12.883 1.00 80.62 187 VAL A O 1
ATOM 1428 N N . ASP A 1 188 ? -2.175 1.618 12.795 1.00 83.31 188 ASP A N 1
ATOM 1429 C CA . ASP A 1 188 ? -2.038 1.333 14.219 1.00 83.31 188 ASP A CA 1
ATOM 1430 C C . ASP A 1 188 ? -2.168 2.637 15.009 1.00 83.31 188 ASP A C 1
ATOM 1432 O O . ASP A 1 188 ? -1.322 3.525 14.915 1.00 83.31 188 ASP A O 1
ATOM 1436 N N . VAL A 1 189 ? -3.258 2.752 15.763 1.00 87.56 189 VAL A N 1
ATOM 1437 C CA . VAL A 1 189 ? -3.563 3.913 16.607 1.00 87.56 189 VAL A CA 1
ATOM 1438 C C . VAL A 1 189 ? -3.524 3.548 18.090 1.00 87.56 189 VAL A C 1
ATOM 1440 O O . VAL A 1 189 ? -4.027 4.302 18.920 1.00 87.56 189 VAL A O 1
ATOM 1443 N N . THR A 1 190 ? -2.932 2.399 18.442 1.00 85.94 190 THR A N 1
ATOM 1444 C CA . THR A 1 190 ? -2.916 1.871 19.816 1.00 85.94 190 THR A CA 1
ATOM 1445 C C . THR A 1 190 ? -2.364 2.901 20.792 1.00 85.94 190 THR A C 1
ATOM 1447 O O . THR A 1 190 ? -3.047 3.268 21.744 1.00 85.94 190 THR A O 1
ATOM 1450 N N . GLN A 1 191 ? -1.174 3.439 20.510 1.00 84.06 191 GLN A N 1
ATOM 1451 C CA . GLN A 1 191 ? -0.541 4.423 21.388 1.00 84.06 191 GLN A CA 1
ATOM 1452 C C . GLN A 1 191 ? -1.347 5.725 21.469 1.00 84.06 191 GLN A C 1
ATOM 1454 O O . GLN A 1 191 ? -1.553 6.253 22.556 1.00 84.06 191 GLN A O 1
ATOM 1459 N N . VAL A 1 192 ? -1.872 6.201 20.334 1.00 88.00 192 VAL A N 1
ATOM 1460 C CA . VAL A 1 192 ? -2.673 7.435 20.266 1.00 88.00 192 VAL A CA 1
ATOM 1461 C C . VAL A 1 192 ? -3.930 7.324 21.130 1.00 88.00 192 VAL A C 1
ATOM 1463 O O . VAL A 1 192 ? -4.297 8.280 21.806 1.00 88.00 192 VAL A O 1
ATOM 1466 N N . VAL A 1 193 ? -4.588 6.161 21.131 1.00 91.00 193 VAL A N 1
ATOM 1467 C CA . VAL A 1 193 ? -5.783 5.911 21.948 1.00 91.00 193 VAL A CA 1
ATOM 1468 C C . VAL A 1 193 ? -5.430 5.712 23.422 1.00 91.00 193 VAL A C 1
ATOM 1470 O O . VAL A 1 193 ? -6.152 6.223 24.273 1.00 91.00 193 VAL A O 1
ATOM 1473 N N . LEU A 1 194 ? -4.334 5.015 23.744 1.00 87.00 194 LEU A N 1
ATOM 1474 C CA . LEU A 1 194 ? -3.889 4.825 25.134 1.00 87.00 194 LEU A CA 1
ATOM 1475 C C . LEU A 1 194 ? -3.473 6.142 25.805 1.00 87.00 194 LEU A C 1
ATOM 1477 O O . LEU A 1 194 ? -3.690 6.318 27.000 1.00 87.00 194 LEU A O 1
ATOM 1481 N N . GLU A 1 195 ? -2.928 7.086 25.039 1.00 87.75 195 GLU A N 1
ATOM 1482 C CA . GLU A 1 195 ? -2.557 8.424 25.519 1.00 87.7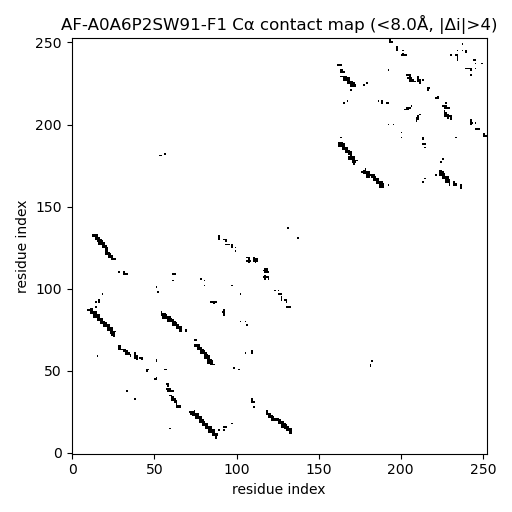5 195 GLU A CA 1
ATOM 1483 C C . GLU A 1 195 ? -3.728 9.425 25.512 1.00 87.75 195 GLU A C 1
ATOM 1485 O O . GLU A 1 195 ? -3.586 10.562 25.972 1.00 87.75 195 GLU A O 1
ATOM 1490 N N . MET A 1 196 ? -4.894 9.038 24.986 1.00 86.44 196 MET A N 1
ATOM 1491 C CA . MET A 1 196 ? -6.044 9.924 24.839 1.00 86.44 196 MET A CA 1
ATOM 1492 C C . MET A 1 196 ? -6.864 10.038 26.132 1.00 86.44 196 MET A C 1
ATOM 1494 O O . MET A 1 196 ? -7.158 9.054 26.805 1.00 86.44 196 MET A O 1
ATOM 1498 N N . ASP A 1 197 ? -7.336 11.253 26.435 1.00 91.00 197 ASP A N 1
ATOM 1499 C CA . ASP A 1 197 ? -8.261 11.484 27.550 1.00 91.00 197 ASP A CA 1
ATOM 1500 C C . ASP A 1 197 ? -9.536 10.633 27.410 1.00 91.00 197 ASP A C 1
ATOM 1502 O O . ASP A 1 197 ? -10.179 10.627 26.356 1.00 91.00 197 ASP A O 1
ATOM 1506 N N . LEU A 1 198 ? -9.991 10.015 28.506 1.00 91.56 198 LEU A N 1
ATOM 1507 C CA . LEU A 1 198 ? -11.178 9.149 28.513 1.00 91.56 198 LEU A CA 1
ATOM 1508 C C . LEU A 1 198 ? -12.426 9.822 27.910 1.00 91.56 198 LEU A C 1
ATOM 1510 O O . LEU A 1 198 ? -13.181 9.200 27.164 1.00 91.56 198 LEU A O 1
ATOM 1514 N N . GLN A 1 199 ? -12.627 11.115 28.189 1.00 89.94 199 GLN A N 1
ATOM 1515 C CA . GLN A 1 199 ? -13.747 11.878 27.628 1.00 89.94 199 GLN A CA 1
ATOM 1516 C C . GLN A 1 199 ? -13.681 12.000 26.101 1.00 89.94 199 GLN A C 1
ATOM 1518 O O . GLN A 1 199 ? -14.723 12.003 25.447 1.00 89.94 199 GLN A O 1
ATOM 1523 N N . LYS A 1 200 ? -12.476 12.091 25.523 1.00 89.25 200 LYS A N 1
ATOM 1524 C CA . LYS A 1 200 ? -12.289 12.124 24.068 1.00 89.25 200 LYS A CA 1
ATOM 1525 C C . LYS A 1 200 ? -12.560 10.753 23.463 1.00 89.25 200 LYS A C 1
ATOM 1527 O O . LYS A 1 200 ? -13.273 10.694 22.469 1.00 89.25 200 LYS A O 1
ATOM 1532 N N . ILE A 1 201 ? -12.106 9.675 24.109 1.00 90.44 201 ILE A N 1
ATOM 1533 C CA . ILE A 1 201 ? -12.403 8.296 23.685 1.00 90.44 201 ILE A CA 1
ATOM 1534 C C . ILE A 1 201 ? -13.918 8.061 23.637 1.00 90.44 201 ILE A C 1
ATOM 1536 O O . ILE A 1 201 ? -14.433 7.562 22.641 1.00 90.44 201 ILE A O 1
ATOM 1540 N N . HIS A 1 202 ? -14.663 8.484 24.664 1.00 93.50 202 HIS A N 1
ATOM 1541 C CA . HIS A 1 202 ? -16.132 8.369 24.695 1.00 93.50 202 HIS A CA 1
ATOM 1542 C C . HIS A 1 202 ? -16.838 9.189 23.607 1.00 93.50 202 HIS A C 1
ATOM 1544 O O . HIS A 1 202 ? -17.963 8.863 23.230 1.00 93.50 202 HIS A O 1
ATOM 1550 N N . ALA A 1 203 ? -16.200 10.251 23.113 1.00 88.25 203 ALA A N 1
ATOM 1551 C CA . ALA A 1 203 ? -16.737 11.136 22.084 1.00 88.25 203 ALA A CA 1
ATOM 1552 C C . ALA A 1 203 ? -16.354 10.725 20.649 1.00 88.25 203 ALA A C 1
ATOM 1554 O O . ALA A 1 203 ? -16.838 11.348 19.697 1.00 88.25 203 ALA A O 1
ATOM 1555 N N . LEU A 1 204 ? -15.506 9.703 20.470 1.00 90.50 204 LEU A N 1
ATOM 1556 C CA . LEU A 1 204 ? -15.107 9.234 19.144 1.00 90.50 204 LEU A CA 1
ATOM 1557 C C . LEU A 1 204 ? -16.319 8.733 18.356 1.00 90.50 204 LEU A C 1
ATOM 1559 O O . LEU A 1 204 ? -17.164 7.974 18.843 1.00 90.50 204 LEU A O 1
ATOM 1563 N N . ARG A 1 205 ? -16.387 9.154 17.096 1.00 85.38 205 ARG A N 1
ATOM 1564 C CA . ARG A 1 205 ? -17.433 8.767 16.160 1.00 85.38 205 ARG A CA 1
ATOM 1565 C C . ARG A 1 205 ? -16.812 8.550 14.794 1.00 85.38 205 ARG A C 1
ATOM 1567 O O . ARG A 1 205 ? -16.290 9.490 14.207 1.00 85.38 205 ARG A O 1
ATOM 1574 N N . ASP A 1 206 ? -16.942 7.328 14.298 1.00 83.44 206 ASP A N 1
ATOM 1575 C CA . ASP A 1 206 ? -16.497 6.962 12.959 1.00 83.44 206 ASP A CA 1
ATOM 1576 C C . ASP A 1 206 ? -17.034 7.927 11.894 1.00 83.44 206 ASP A C 1
ATOM 1578 O O . ASP A 1 206 ? -18.185 8.380 11.969 1.00 83.44 206 ASP A O 1
ATOM 1582 N N . TYR A 1 207 ? -16.208 8.178 10.879 1.00 73.12 207 TYR A N 1
ATOM 1583 C CA . TYR A 1 207 ? -16.485 9.097 9.773 1.00 73.12 207 TYR A CA 1
ATOM 1584 C C . TYR A 1 207 ? -16.706 10.549 10.208 1.00 73.12 207 TYR A C 1
ATOM 1586 O O . TYR A 1 207 ? -17.515 11.268 9.615 1.00 73.12 207 TYR A O 1
ATOM 1594 N N . SER A 1 208 ? -16.027 10.973 11.269 1.00 77.00 208 SER A N 1
ATOM 1595 C CA . SER A 1 208 ? -16.024 12.366 11.697 1.00 77.00 208 SER A CA 1
ATOM 1596 C C . SER A 1 208 ? -14.640 12.808 12.146 1.00 77.00 208 SER A C 1
ATOM 1598 O O . SER A 1 208 ? -13.782 11.975 12.447 1.00 77.00 208 SER A O 1
ATOM 1600 N N . ASP A 1 209 ? -14.478 14.122 12.289 1.00 76.62 209 ASP A N 1
ATOM 1601 C CA . ASP A 1 209 ? -13.244 14.773 12.731 1.00 76.62 209 ASP A CA 1
ATOM 1602 C C . ASP A 1 209 ? -12.642 14.143 14.002 1.00 76.62 209 ASP A C 1
ATOM 1604 O O . ASP A 1 209 ? -11.429 14.171 14.200 1.00 76.62 209 ASP A O 1
ATOM 1608 N N . SER A 1 210 ? -13.470 13.554 14.877 1.00 80.62 210 SER A N 1
ATOM 1609 C CA . SER A 1 210 ? -12.990 12.932 16.113 1.00 80.62 210 SER A CA 1
ATOM 1610 C C . SER A 1 210 ? -12.169 11.665 15.868 1.00 80.62 210 SER A C 1
ATOM 1612 O O . SER A 1 210 ? -11.151 11.482 16.529 1.00 80.62 210 SER A O 1
ATOM 1614 N N . THR A 1 211 ? -12.550 10.814 14.913 1.00 80.50 211 THR A N 1
ATOM 1615 C CA . THR A 1 211 ? -11.739 9.652 14.508 1.00 80.50 211 THR A CA 1
ATOM 1616 C C . THR A 1 211 ? -10.627 10.027 13.542 1.00 80.50 211 THR A C 1
ATOM 1618 O O . THR A 1 211 ? -9.590 9.371 13.531 1.00 80.50 211 THR A O 1
ATOM 1621 N N . ASP A 1 212 ? -10.807 11.094 12.767 1.00 85.19 212 ASP A N 1
ATOM 1622 C CA . ASP A 1 212 ? -9.786 11.589 11.842 1.00 85.19 212 ASP A CA 1
ATOM 1623 C C . ASP A 1 212 ? -8.558 12.125 12.594 1.00 85.19 212 ASP A C 1
ATOM 1625 O O . ASP A 1 212 ? -7.434 11.995 12.122 1.00 85.19 212 ASP A O 1
ATOM 1629 N N . ALA A 1 213 ? -8.750 12.634 13.815 1.00 84.81 213 ALA A N 1
ATOM 1630 C CA . ALA A 1 213 ? -7.669 13.050 14.707 1.00 84.81 213 ALA A CA 1
ATOM 1631 C C . ALA A 1 213 ? -6.781 11.896 15.221 1.00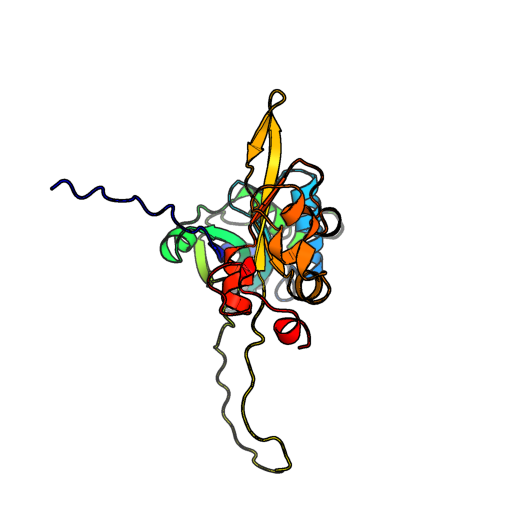 84.81 213 ALA A C 1
ATOM 1633 O O . ALA A 1 213 ? -5.765 12.159 15.861 1.00 84.81 213 ALA A O 1
ATOM 1634 N N . LEU A 1 214 ? -7.152 10.632 14.979 1.00 88.94 214 LEU A N 1
ATOM 1635 C CA . LEU A 1 214 ? -6.364 9.466 15.398 1.00 88.94 214 LEU A CA 1
ATOM 1636 C C . LEU A 1 214 ? -5.188 9.162 14.463 1.00 88.94 214 LEU A C 1
ATOM 1638 O O . LEU A 1 214 ? -4.338 8.350 14.817 1.00 88.94 214 LEU A O 1
ATOM 1642 N N . VAL A 1 215 ? -5.150 9.763 13.272 1.00 84.94 215 VAL A N 1
ATOM 1643 C CA . VAL A 1 215 ? -4.177 9.428 12.227 1.00 84.94 215 VAL A CA 1
ATOM 1644 C C . VAL A 1 215 ? -3.363 10.646 11.799 1.00 84.94 215 VAL A C 1
ATOM 1646 O O . VAL A 1 215 ? -3.863 11.768 11.750 1.00 84.94 215 VAL A O 1
ATOM 1649 N N . ASP A 1 216 ? -2.106 10.413 11.429 1.00 81.56 216 ASP A N 1
ATOM 1650 C CA . ASP A 1 216 ? -1.238 11.435 10.846 1.00 81.56 216 ASP A CA 1
ATOM 1651 C C . ASP A 1 216 ? -1.254 11.333 9.317 1.00 81.56 216 ASP A C 1
ATOM 1653 O O . ASP A 1 216 ? -0.549 10.525 8.716 1.00 81.56 216 ASP A O 1
ATOM 1657 N N . THR A 1 217 ? -2.059 12.172 8.669 1.00 72.12 217 THR A N 1
ATOM 1658 C CA . THR A 1 217 ? -2.176 12.172 7.200 1.00 72.12 217 THR A CA 1
ATOM 1659 C C . THR A 1 217 ? -0.890 12.514 6.452 1.00 72.12 217 THR A C 1
ATOM 1661 O O . THR A 1 217 ? -0.731 12.066 5.315 1.00 72.12 217 THR A O 1
ATOM 1664 N N . VAL A 1 218 ? 0.051 13.229 7.083 1.00 67.81 218 VAL A N 1
ATOM 1665 C CA . VAL A 1 218 ? 1.367 13.510 6.493 1.00 67.81 218 VAL A CA 1
ATOM 1666 C C . VAL A 1 218 ? 2.192 12.231 6.461 1.00 67.81 218 VAL A C 1
ATOM 1668 O O . VAL A 1 218 ? 2.755 11.898 5.420 1.00 67.81 218 VAL A O 1
ATOM 1671 N N . ALA A 1 219 ? 2.202 11.473 7.561 1.00 65.88 219 ALA A N 1
ATOM 1672 C CA . ALA A 1 219 ? 2.850 10.161 7.615 1.00 65.88 219 ALA A CA 1
ATOM 1673 C C . ALA A 1 219 ? 2.200 9.145 6.658 1.00 65.88 219 ALA A C 1
ATOM 1675 O O . ALA A 1 219 ? 2.881 8.269 6.132 1.00 65.88 219 ALA A O 1
ATOM 1676 N N . LEU A 1 220 ? 0.897 9.286 6.399 1.00 68.69 220 LEU A N 1
ATOM 1677 C CA . LEU A 1 220 ? 0.155 8.469 5.433 1.00 68.69 220 LEU A CA 1
ATOM 1678 C C . LEU A 1 220 ? 0.298 8.945 3.977 1.00 68.69 220 LEU A C 1
ATOM 1680 O O . LEU A 1 220 ? -0.261 8.309 3.084 1.00 68.69 220 LEU A O 1
ATOM 1684 N N . GLY A 1 221 ? 0.999 10.056 3.726 1.00 71.38 221 GLY A N 1
ATOM 1685 C CA . GLY A 1 221 ? 1.214 10.595 2.381 1.00 71.38 221 GLY A CA 1
ATOM 1686 C C . GLY A 1 221 ? -0.065 11.028 1.652 1.00 71.38 221 GLY A C 1
ATOM 1687 O O . GLY A 1 221 ? -0.067 11.102 0.424 1.00 71.38 221 GLY A O 1
ATOM 1688 N N . HIS A 1 222 ? -1.160 11.308 2.371 1.00 74.88 222 HIS A N 1
ATOM 1689 C CA . HIS A 1 222 ? -2.457 11.651 1.775 1.00 74.88 222 HIS A CA 1
ATOM 1690 C C . HIS A 1 222 ? -2.789 13.132 1.960 1.00 74.88 222 HIS A C 1
ATOM 1692 O O . HIS A 1 222 ? -2.940 13.609 3.079 1.00 74.88 222 HIS A O 1
ATOM 1698 N N . ASN A 1 223 ? -2.974 13.847 0.847 1.00 70.56 223 ASN A N 1
ATOM 1699 C CA . ASN A 1 223 ? -3.236 15.294 0.831 1.00 70.56 223 ASN A CA 1
ATOM 1700 C C . ASN A 1 223 ? -4.684 15.660 0.432 1.00 70.56 223 ASN A C 1
ATOM 1702 O O . ASN A 1 223 ? -4.962 16.805 0.073 1.00 70.56 223 ASN A O 1
ATOM 1706 N N . GLY A 1 224 ? -5.607 14.693 0.449 1.00 76.06 224 GLY A N 1
ATOM 1707 C CA . GLY A 1 224 ? -7.019 14.873 0.090 1.00 76.06 224 GLY A CA 1
ATOM 1708 C C . GLY A 1 224 ? -7.976 14.762 1.285 1.00 76.06 224 GLY A C 1
ATOM 1709 O O . GLY A 1 224 ? -7.537 14.515 2.407 1.00 76.06 224 GLY A O 1
ATOM 1710 N N . PRO A 1 225 ? -9.298 14.904 1.066 1.00 78.50 225 PRO A N 1
ATOM 1711 C CA . PRO A 1 225 ? -10.285 14.569 2.090 1.00 78.50 225 PRO A CA 1
ATOM 1712 C C . PRO A 1 225 ? -10.164 13.091 2.481 1.00 78.50 225 PRO A C 1
ATOM 1714 O O . PRO A 1 225 ? -9.664 12.274 1.709 1.00 78.50 225 PRO A O 1
ATOM 1717 N N . PHE A 1 226 ? -10.595 12.725 3.678 1.00 87.19 226 PHE A N 1
ATOM 1718 C CA . PHE A 1 226 ? -10.565 11.346 4.153 1.00 87.19 226 PHE A CA 1
ATOM 1719 C C . PHE A 1 226 ? -11.601 11.163 5.259 1.00 87.19 226 PHE A C 1
ATOM 1721 O O . PHE A 1 226 ? -12.208 12.126 5.716 1.00 87.19 226 PHE A O 1
ATOM 1728 N N . THR A 1 227 ? -11.812 9.917 5.667 1.00 84.81 227 THR A N 1
ATOM 1729 C CA . THR A 1 227 ? -12.537 9.589 6.901 1.00 84.81 227 THR A CA 1
ATOM 1730 C C . THR A 1 227 ? -11.862 8.413 7.593 1.00 84.81 227 THR A C 1
ATOM 1732 O O . THR A 1 227 ? -11.248 7.580 6.924 1.00 84.81 227 THR A O 1
ATOM 1735 N N . VAL A 1 228 ? -11.993 8.305 8.910 1.00 87.38 228 VAL A N 1
ATOM 1736 C CA . VAL A 1 228 ? -11.441 7.194 9.696 1.00 87.38 228 VAL A CA 1
ATOM 1737 C C . VAL A 1 228 ? -12.543 6.395 10.392 1.00 87.38 228 VAL A C 1
ATOM 1739 O O . VAL A 1 228 ? -13.565 6.931 10.824 1.00 87.38 228 VAL A O 1
ATOM 1742 N N . ARG A 1 229 ? -12.329 5.082 10.508 1.00 88.69 229 ARG A N 1
ATOM 1743 C CA . ARG A 1 229 ? -13.145 4.150 11.293 1.00 88.69 229 ARG A CA 1
ATOM 1744 C C . ARG A 1 229 ? -12.288 3.474 12.354 1.00 88.69 229 ARG A C 1
ATOM 1746 O O . ARG A 1 229 ? -11.337 2.797 11.999 1.00 88.69 229 ARG A O 1
ATOM 1753 N N . ALA A 1 230 ? -12.613 3.607 13.631 1.00 88.06 230 ALA A N 1
ATOM 1754 C CA . ALA A 1 230 ? -11.809 3.017 14.708 1.00 88.06 230 ALA A CA 1
ATOM 1755 C C . ALA A 1 230 ? -12.641 2.397 15.836 1.00 88.06 230 ALA A C 1
ATOM 1757 O O . ALA A 1 230 ? -12.104 1.616 16.621 1.00 88.06 230 ALA A O 1
ATOM 1758 N N . LYS A 1 231 ? -13.945 2.702 15.917 1.00 89.00 231 LYS A N 1
ATOM 1759 C CA . LYS A 1 231 ? -14.786 2.333 17.063 1.00 89.00 231 LYS A CA 1
ATOM 1760 C C . LYS A 1 231 ? -14.746 0.839 17.393 1.00 89.00 231 LYS A C 1
ATOM 1762 O O . LYS A 1 231 ? -14.506 0.492 18.545 1.00 89.00 231 LYS A O 1
ATOM 1767 N N . ASP A 1 232 ? -14.966 -0.019 16.398 1.00 83.06 232 ASP A N 1
ATOM 1768 C CA . ASP A 1 232 ? -15.020 -1.474 16.601 1.00 83.06 232 ASP A CA 1
ATOM 1769 C C . ASP A 1 232 ? -13.686 -2.000 17.156 1.00 83.06 232 ASP A C 1
ATOM 1771 O O . ASP A 1 232 ? -13.666 -2.688 18.171 1.00 83.06 232 ASP A O 1
ATOM 1775 N N . SER A 1 233 ? -12.561 -1.578 16.569 1.00 82.62 233 SER A N 1
ATOM 1776 C CA . SER A 1 233 ? -11.233 -2.022 17.005 1.00 82.62 233 SER A CA 1
ATOM 1777 C C . SER A 1 233 ? -10.864 -1.522 18.405 1.00 82.62 233 SER A C 1
ATOM 1779 O O . SER A 1 233 ? -10.186 -2.240 19.138 1.00 82.62 233 SER A O 1
ATOM 1781 N N . ILE A 1 234 ? -11.302 -0.318 18.791 1.00 90.44 234 ILE A N 1
ATOM 1782 C CA . ILE A 1 234 ? -11.103 0.216 20.147 1.00 90.44 234 ILE A CA 1
ATOM 1783 C C . ILE A 1 234 ? -11.915 -0.606 21.156 1.00 90.44 234 ILE A C 1
ATOM 1785 O O . ILE A 1 234 ? -11.388 -1.029 22.185 1.00 90.44 234 ILE A O 1
ATOM 1789 N N . CYS A 1 235 ? -13.189 -0.863 20.855 1.00 86.38 235 CYS A N 1
ATOM 1790 C CA . CYS A 1 235 ? -14.057 -1.701 21.680 1.00 86.38 235 CYS A CA 1
ATOM 1791 C C . CYS A 1 235 ? -13.484 -3.115 21.850 1.00 86.38 235 CYS A C 1
ATOM 1793 O O . CYS A 1 235 ? -13.411 -3.609 22.974 1.00 86.38 235 CYS A O 1
ATOM 1795 N N . ASP A 1 236 ? -13.010 -3.732 20.768 1.00 85.56 236 ASP A N 1
ATOM 1796 C CA . ASP A 1 236 ? -12.414 -5.070 20.794 1.00 85.56 236 ASP A CA 1
ATOM 1797 C C . ASP A 1 236 ? -11.133 -5.112 21.634 1.00 85.56 236 ASP A C 1
ATOM 1799 O O . ASP A 1 236 ? -10.918 -6.058 22.399 1.00 85.56 236 ASP A O 1
ATOM 1803 N N . PHE A 1 237 ? -10.295 -4.074 21.545 1.00 90.50 237 PHE A N 1
ATOM 1804 C CA . PHE A 1 237 ? -9.078 -3.956 22.346 1.00 90.50 237 PHE A CA 1
ATOM 1805 C C . PHE A 1 237 ? -9.387 -3.934 23.848 1.00 90.50 237 PHE A C 1
ATOM 1807 O O . PHE A 1 237 ? -8.828 -4.746 24.589 1.00 90.50 237 PHE A O 1
ATOM 1814 N N . PHE A 1 238 ? -10.334 -3.095 24.281 1.00 88.19 238 PHE A N 1
ATOM 1815 C CA . PHE A 1 238 ? -10.739 -2.980 25.690 1.00 88.19 238 PHE A CA 1
ATOM 1816 C C . PHE A 1 238 ? -11.785 -4.011 26.140 1.00 88.19 238 PHE A C 1
ATOM 1818 O O . PHE A 1 238 ? -12.194 -3.998 27.300 1.00 88.19 238 PHE A O 1
ATOM 1825 N N . GLU A 1 239 ? -12.236 -4.891 25.240 1.00 87.25 239 GLU A N 1
ATOM 1826 C CA . GLU A 1 239 ? -13.321 -5.859 25.485 1.00 87.25 239 GLU A CA 1
ATOM 1827 C C . GLU A 1 239 ? -14.618 -5.180 25.959 1.00 87.25 239 GLU A C 1
ATOM 1829 O O . GLU A 1 239 ? -15.404 -5.711 26.750 1.00 87.25 239 GLU A O 1
ATOM 1834 N N . ALA A 1 240 ? -14.846 -3.971 25.451 1.00 88.31 240 ALA A N 1
ATOM 1835 C CA . ALA A 1 240 ? -15.978 -3.120 25.764 1.00 88.31 240 ALA A CA 1
ATOM 1836 C C . ALA A 1 240 ? -17.062 -3.258 24.689 1.00 88.31 240 ALA A C 1
ATOM 1838 O O . ALA A 1 240 ? -16.780 -3.386 23.503 1.00 88.31 240 ALA A O 1
ATOM 1839 N N . LYS A 1 241 ? -18.337 -3.201 25.086 1.00 84.81 241 LYS A N 1
ATOM 1840 C CA . LYS A 1 241 ? -19.456 -3.243 24.123 1.00 84.81 241 LYS A CA 1
ATOM 1841 C C . LYS A 1 241 ? -19.682 -1.911 23.412 1.00 84.81 241 LYS A C 1
ATOM 1843 O O . LYS A 1 241 ? -20.281 -1.877 22.341 1.00 84.81 241 LYS A O 1
ATOM 1848 N N . ASP A 1 242 ? -19.258 -0.823 24.039 1.00 90.56 242 ASP A N 1
ATOM 1849 C CA . ASP A 1 242 ? -19.339 0.533 23.523 1.00 90.56 242 ASP A CA 1
ATOM 1850 C C . ASP A 1 242 ? -18.214 1.371 24.140 1.00 90.56 242 ASP A C 1
ATOM 1852 O O . ASP A 1 242 ? -17.736 1.065 25.235 1.00 90.56 242 ASP A O 1
ATOM 1856 N N . LEU A 1 243 ? -17.829 2.456 23.466 1.00 88.31 243 LEU A N 1
ATOM 1857 C CA . LEU A 1 243 ? -16.782 3.364 23.935 1.00 88.31 243 LEU A CA 1
ATOM 1858 C C . LEU A 1 243 ? -17.092 3.918 25.329 1.00 88.31 243 LEU A C 1
ATOM 1860 O O . LEU A 1 243 ? -16.192 4.027 26.153 1.00 88.31 243 LEU A O 1
ATOM 1864 N N . SER A 1 244 ? -18.368 4.174 25.638 1.00 91.94 244 SER A N 1
ATOM 1865 C CA . SER A 1 244 ? -18.813 4.623 26.966 1.00 91.94 244 SER A CA 1
ATOM 1866 C C . SER A 1 244 ? -18.580 3.608 28.095 1.00 91.94 244 SER A C 1
ATOM 1868 O O . SER A 1 244 ? -18.684 3.964 29.269 1.00 91.94 244 SER A O 1
ATOM 1870 N N . ASN A 1 245 ? -18.286 2.343 27.775 1.00 91.12 245 ASN A N 1
ATOM 1871 C CA . ASN A 1 245 ? -17.965 1.306 28.759 1.00 91.12 245 ASN A CA 1
ATOM 1872 C C . ASN A 1 245 ? -16.466 1.219 29.078 1.00 91.12 245 ASN A C 1
ATOM 1874 O O . ASN A 1 245 ? -16.100 0.489 29.997 1.00 91.12 245 ASN A O 1
ATOM 1878 N N . ILE A 1 246 ? -15.619 1.959 28.359 1.00 90.81 246 ILE A N 1
ATOM 1879 C CA . ILE A 1 246 ? -14.190 2.072 28.658 1.00 90.81 246 ILE A CA 1
ATOM 1880 C C . ILE A 1 246 ? -14.030 2.924 29.917 1.00 90.81 246 ILE A C 1
ATOM 1882 O O . ILE A 1 246 ? -14.687 3.959 30.062 1.00 90.81 246 ILE A O 1
ATOM 1886 N N . THR A 1 247 ? -13.167 2.489 30.832 1.00 91.06 247 THR A N 1
ATOM 1887 C CA . THR A 1 247 ? -12.888 3.179 32.097 1.00 91.06 247 THR A CA 1
ATOM 1888 C C . THR A 1 247 ? -11.444 3.658 32.159 1.00 91.06 247 THR A C 1
ATOM 1890 O O . THR A 1 247 ? -10.569 3.139 31.477 1.00 91.06 247 THR A O 1
ATOM 1893 N N . GLU A 1 248 ? -11.168 4.623 33.035 1.00 88.69 248 GLU A N 1
ATOM 1894 C CA . GLU A 1 248 ? -9.822 5.183 33.224 1.00 88.69 248 GLU A CA 1
ATOM 1895 C C . GLU A 1 248 ? -8.795 4.110 33.624 1.00 88.69 248 GLU A C 1
ATOM 1897 O O . GLU A 1 248 ? -7.667 4.109 33.151 1.00 88.69 248 GLU A O 1
ATOM 1902 N N . SER A 1 249 ? -9.218 3.114 34.410 1.00 87.75 249 SER A N 1
ATOM 1903 C CA . SER A 1 249 ? -8.381 1.970 34.788 1.00 87.75 249 SER A CA 1
ATOM 1904 C C . SER A 1 249 ? -7.945 1.096 33.610 1.00 87.75 249 SER A C 1
ATOM 1906 O O . SER A 1 249 ? -6.951 0.393 33.732 1.00 87.75 249 SER A O 1
ATOM 1908 N N . MET A 1 250 ? -8.690 1.099 32.499 1.00 85.19 250 MET A N 1
ATOM 1909 C CA . MET A 1 250 ? -8.335 0.341 31.295 1.00 85.19 250 MET A CA 1
ATOM 1910 C C . MET A 1 250 ? -7.239 1.035 30.477 1.00 85.19 250 MET A C 1
ATOM 1912 O O . MET A 1 250 ? -6.600 0.375 29.669 1.00 85.19 250 MET A O 1
ATOM 1916 N N . LEU A 1 251 ? -7.010 2.337 30.690 1.00 81.75 251 LEU A N 1
ATOM 1917 C CA . LEU A 1 251 ? -5.995 3.129 29.983 1.00 81.75 251 LEU A CA 1
ATOM 1918 C C . LEU A 1 251 ? -4.618 3.096 30.668 1.00 81.75 251 LEU A C 1
ATOM 1920 O O . LEU A 1 251 ? -3.629 3.483 30.062 1.00 81.75 251 LEU A O 1
ATOM 1924 N N . LEU A 1 252 ? -4.538 2.629 31.917 1.00 72.62 252 LEU A N 1
ATOM 1925 C CA . LEU A 1 252 ? -3.308 2.589 32.724 1.00 72.62 252 LEU A CA 1
ATOM 1926 C C . LEU A 1 252 ? -2.437 1.342 32.450 1.00 72.62 252 LEU A C 1
ATOM 1928 O O . LEU A 1 252 ? -1.864 0.795 33.393 1.00 72.62 252 LEU A O 1
ATOM 1932 N N . VAL A 1 253 ? -2.404 0.869 31.197 1.00 56.62 253 VAL A N 1
ATOM 1933 C CA . VAL A 1 253 ? -1.693 -0.360 30.780 1.00 56.62 253 VAL A CA 1
ATOM 1934 C C . VAL A 1 253 ? -0.194 -0.272 31.068 1.00 56.62 253 VAL A C 1
ATOM 1936 O O . VAL A 1 253 ? 0.405 0.787 30.778 1.00 56.62 253 VAL A O 1
#

Solvent-accessible surface area (backbone atoms only — not comparable to full-atom values): 15093 Å² total; per-residue (Å²): 137,82,83,78,78,76,78,74,80,75,66,63,46,54,27,40,35,28,36,34,29,48,27,35,24,68,66,94,46,69,85,40,59,34,44,60,68,57,18,45,54,50,32,55,52,35,57,77,68,65,67,60,59,91,57,51,76,38,50,53,36,32,40,34,41,68,54,96,85,61,61,81,77,60,30,45,28,44,40,36,40,29,32,30,30,60,21,69,42,71,74,51,46,61,63,56,78,72,61,60,74,60,53,50,52,52,47,38,69,57,36,37,47,99,86,67,50,58,52,60,53,65,74,77,62,64,44,70,79,44,73,43,60,66,88,63,81,85,86,79,79,93,76,84,86,88,79,93,84,78,92,81,89,80,87,83,76,88,70,78,77,84,67,24,52,25,39,40,38,38,21,38,79,54,95,92,36,80,38,81,44,87,72,61,42,79,40,83,29,42,68,60,58,50,73,44,56,65,72,56,56,48,61,52,39,63,69,35,72,60,30,42,69,60,58,61,46,75,85,66,74,55,92,56,53,65,38,17,41,38,62,67,34,48,17,61,65,72,72,30,94,42,54,77,64,62,53,74,81,71,50,72,117

Secondary structure (DSSP, 8-state):
------------EEEEEEEEEEEEESS--TT-EE-HHHHHHHHHHHHHTT-SPTTEEEEEEEEEEE-TT--TTSEEEEEEEEEEEEESSHHHHHTPPP-HHHHHHHHHHHHB-TT--B--EEEEEEEEEEEEETT--------------------S--------EEEEEEEEEETTEEEE-S--EEEE-HHHHHTS-HHHHHH--TTSHHHHTTS-TTTTT--S-EEEE-HHHHHHHHT-SSGGG--HHHH--

Foldseek 3Di:
DDPDPPPPPQDWAKKWWKKKFKWKFLDDQQVQKCDQVNQVVVFVVCVVVVNDDPFWRTWRMKGKHWDPPDDNGITMIMIMTITIGIDSDQVRSQPDDDPLVVSVVVQLVRQADPVSDRRIGTPSDMHTDDIGGPPDDPPDDDDDDDDDDDDDDDDDDDDPPQFQWKWKFAFAQDVNDTHTDPDTDTDTLRVVLLPDDLVLLQVDDWFDPSQVVSDDVVVVVGDHDITMGGFVSVCVSLVHPGSVRDDPVSSPD

Nearest PDB structures (foldseek):
  1ekr-assembly1_A  TM=3.351E-01  e=4.125E-02  Escherichia coli
  6l6h-assembly1_B  TM=2.405E-01  e=2.623E-01  Legionella pneumophila subsp. pneumophila str. Philadelphia 1
  2kai-assembly1_B  TM=2.151E-01  e=4.458E+00  Sus scrofa
  8bx5-assembly1_D  TM=2.805E-01  e=4.458E+00  Alvinella pompejana

Sequence (253 aa):
MSQSSVVSRRDVVPFNVTFEATGFTDADLCTREFADDEARGFSEVAMTEGQFPAGILSVVRGWISEDDAQKPTDRKVFVCVTLRVYATSVDNASRTAPPAVLLARIVDAMASTETGECLVSLEGNWTVTEVVPFGELADGQAGEDPAETVRQGRPDGELREKRILAVFLPQAWVNDYATYVDGQQAVDVTQVVLEMDLQKIHALRDYSDSTDALVDTVALGHNGPFTVRAKDSICDFFEAKDLSNITESMLLV